Protein AF-A0A1D2M5Y6-F1 (afdb_monomer_lite)

Secondary structure (DSSP, 8-state):
--SGGG----GGGS-HHHHHHHHHHHH-PEEETTSEEEEEHHHHHHHHHH-SS---EEEEEEEESSSSTTSPEEEEEEEEETTTTEEEEEEEEEES--TT-EEEEEEEEE--------SS---------S-----EEEEEEEEETTTHHHHHHH----EE-GGGTS-TTGGGS-SEEEEEEEE--

pLDDT: mean 70.59, std 16.58, range [30.59, 92.56]

Radius of gyration: 18.1 Å; chains: 1; bounding box: 44×43×46 Å

Organism: Orchesella cincta (NCBI:txid48709)

Sequence (185 aa):
MLGWKDCKFNIDLQTRAEIAEHFMNSHRSNYEPSGDFRVNMKRTKTKIRESKSGPLTLWTVLCSLKSDEHSPLLLVAIKINNPTGFMSFMCIQLWRMKSSEKYKAEFSFCGSYTLATSKTDVLFSENIKNTPFFLVSWTLNAFTHKELGYMIKSCPINVHIPVLDYGKNADKIIDDLWVEISPIL

Foldseek 3Di:
DQCVVVDPDDLVPDFPVVLVVCCCPRRVAAEAEALKDKDFCLVVLVVLVVCPADDKDWHWHFYFNHPDSQTWTWIWIWTAHPVWWFIFIAIATSPNDDPFFKKKKFKFFDWQDPPPPDPDDDDPPPPPPDDTDGPDIDIHTYHYPVCVVVCVPPPDGGPGDRLRVDPPPSSHIGRIMMMHIGGDD

Structure (mmCIF, N/CA/C/O backbone):
data_AF-A0A1D2M5Y6-F1
#
_entry.id   AF-A0A1D2M5Y6-F1
#
loop_
_atom_site.group_PDB
_atom_site.id
_atom_site.type_symbol
_atom_site.label_atom_id
_atom_site.label_alt_id
_atom_site.label_comp_id
_atom_site.label_asym_id
_atom_site.label_entity_id
_atom_site.label_seq_id
_atom_site.pdbx_PDB_ins_code
_atom_site.Cartn_x
_atom_site.Cartn_y
_atom_site.Cartn_z
_atom_site.occupancy
_atom_site.B_iso_or_equiv
_atom_site.auth_seq_id
_atom_site.auth_comp_id
_atom_site.auth_asym_id
_atom_site.auth_atom_id
_atom_site.pdbx_PDB_model_num
ATOM 1 N N . MET A 1 1 ? 0.540 -14.763 -3.951 1.00 45.06 1 MET A N 1
ATOM 2 C CA . MET A 1 1 ? -0.778 -14.632 -3.286 1.00 45.06 1 MET A CA 1
ATOM 3 C C . MET A 1 1 ? -0.484 -14.310 -1.820 1.00 45.06 1 MET A C 1
ATOM 5 O O . MET A 1 1 ? 0.359 -15.005 -1.277 1.00 45.06 1 MET A O 1
ATOM 9 N N . LEU A 1 2 ? -1.055 -13.263 -1.203 1.00 53.28 2 LEU A N 1
ATOM 10 C CA . LEU A 1 2 ? -0.647 -12.754 0.133 1.00 53.28 2 LEU A CA 1
ATOM 11 C C . LEU A 1 2 ? -0.916 -13.707 1.328 1.00 53.28 2 LEU A C 1
ATOM 13 O O . LEU A 1 2 ? -0.946 -13.262 2.468 1.00 53.28 2 LEU A O 1
ATOM 17 N N . GLY A 1 3 ? -1.203 -14.993 1.098 1.00 53.91 3 GLY A N 1
ATOM 18 C CA . GLY A 1 3 ? -1.617 -15.931 2.157 1.00 53.91 3 GLY A CA 1
ATOM 19 C C . GLY A 1 3 ? -2.976 -15.611 2.797 1.00 53.91 3 GLY A C 1
ATOM 20 O O . GLY A 1 3 ? -3.423 -16.311 3.691 1.00 53.91 3 GLY A O 1
ATOM 21 N N . TRP A 1 4 ? -3.661 -14.570 2.322 1.00 62.72 4 TRP A N 1
ATOM 22 C CA . TRP A 1 4 ? -4.899 -14.053 2.905 1.00 62.72 4 TRP A CA 1
ATOM 23 C C . TRP A 1 4 ? -6.111 -14.961 2.775 1.00 62.72 4 TRP A C 1
ATOM 25 O O . TRP A 1 4 ? -6.987 -14.924 3.628 1.00 62.72 4 TRP A O 1
ATOM 35 N N . LYS A 1 5 ? -6.181 -15.755 1.700 1.00 56.88 5 LYS A N 1
ATOM 36 C CA . LYS A 1 5 ? -7.338 -16.620 1.426 1.00 56.88 5 LYS A CA 1
ATOM 37 C C . LYS A 1 5 ? -7.586 -17.617 2.568 1.00 56.88 5 LYS A C 1
ATOM 39 O O . LYS A 1 5 ? -8.729 -17.999 2.783 1.00 56.88 5 LYS A O 1
ATOM 44 N N . ASP A 1 6 ? -6.531 -17.958 3.304 1.00 65.25 6 ASP A N 1
ATOM 45 C CA . ASP A 1 6 ? -6.554 -18.908 4.413 1.00 65.25 6 ASP A CA 1
ATOM 46 C C . ASP A 1 6 ? -6.258 -18.227 5.766 1.00 65.25 6 ASP A C 1
ATOM 48 O O . ASP A 1 6 ? -6.081 -18.900 6.783 1.00 65.25 6 ASP A O 1
ATOM 52 N N . CYS A 1 7 ? -6.205 -16.889 5.798 1.00 74.56 7 CYS A N 1
ATOM 53 C CA . CYS A 1 7 ? -5.986 -16.135 7.025 1.00 74.56 7 CYS A CA 1
ATOM 54 C C . CYS A 1 7 ? -7.277 -16.093 7.851 1.00 74.56 7 CYS A C 1
ATOM 56 O O . CYS A 1 7 ? -8.295 -15.566 7.409 1.00 74.56 7 CYS A O 1
ATOM 58 N N . LYS A 1 8 ? -7.232 -16.662 9.061 1.00 79.62 8 LYS A N 1
ATOM 59 C CA . LYS A 1 8 ? -8.366 -16.713 10.003 1.00 79.62 8 LYS A CA 1
ATOM 60 C C . LYS A 1 8 ? -8.389 -15.543 10.991 1.00 79.62 8 LYS A C 1
ATOM 62 O O . LYS A 1 8 ? -9.165 -15.567 11.943 1.00 79.62 8 LYS A O 1
ATOM 67 N N . PHE A 1 9 ? -7.511 -14.561 10.812 1.00 83.00 9 PHE A N 1
ATOM 68 C CA . PHE A 1 9 ? -7.397 -13.433 11.724 1.00 83.00 9 PHE A CA 1
ATOM 69 C C . PHE A 1 9 ? -8.623 -12.525 11.611 1.00 83.00 9 PHE A C 1
ATOM 71 O O . PHE A 1 9 ? -8.970 -12.072 10.520 1.00 83.00 9 PHE A O 1
ATOM 78 N N . ASN A 1 10 ? -9.287 -12.277 12.740 1.00 82.94 10 ASN A N 1
ATOM 79 C CA . ASN A 1 10 ? -10.469 -11.428 12.795 1.00 82.94 10 ASN A CA 1
ATOM 80 C C . ASN A 1 10 ? -10.089 -10.033 13.292 1.00 82.94 10 ASN A C 1
ATOM 82 O O . ASN A 1 10 ? -9.924 -9.830 14.489 1.00 82.94 10 ASN A O 1
ATOM 86 N N . ILE A 1 11 ? -9.987 -9.083 12.365 1.00 83.88 11 ILE A N 1
ATOM 87 C CA . ILE A 1 11 ? -9.589 -7.695 12.630 1.00 83.88 11 ILE A CA 1
ATOM 88 C C . ILE A 1 11 ? -10.574 -6.978 13.572 1.00 83.88 11 ILE A C 1
ATOM 90 O O . ILE A 1 11 ? -10.148 -6.155 14.376 1.00 83.88 11 ILE A O 1
ATOM 94 N N . ASP A 1 12 ? -11.869 -7.310 13.524 1.00 82.38 12 ASP A N 1
ATOM 95 C CA . ASP A 1 12 ? -12.926 -6.588 14.255 1.00 82.38 12 ASP A CA 1
ATOM 96 C C . ASP A 1 12 ? -12.838 -6.748 15.788 1.00 82.38 12 ASP A C 1
ATOM 98 O O . ASP A 1 12 ? -13.464 -5.988 16.525 1.00 82.38 12 ASP A O 1
ATOM 102 N N . LEU A 1 13 ? -12.083 -7.736 16.278 1.00 84.00 13 LEU A N 1
ATOM 103 C CA . LEU A 1 13 ? -11.975 -8.083 17.703 1.00 84.00 13 LEU A CA 1
ATOM 104 C C . LEU A 1 13 ? -10.591 -7.792 18.291 1.00 84.00 13 LEU A C 1
ATOM 106 O O . LEU A 1 13 ? -10.235 -8.363 19.320 1.00 84.00 13 LEU A O 1
ATOM 110 N N . GLN A 1 14 ? -9.777 -6.999 17.605 1.00 88.81 14 GLN A N 1
ATOM 111 C CA . GLN A 1 14 ? -8.360 -6.825 17.916 1.00 88.81 14 GLN A CA 1
ATOM 112 C C . GLN A 1 14 ? -8.038 -5.345 18.087 1.00 88.81 14 GLN A C 1
ATOM 114 O O . GLN A 1 14 ? -8.740 -4.482 17.572 1.00 88.81 14 GLN A O 1
ATOM 119 N N . THR A 1 15 ? -6.975 -5.047 18.816 1.00 90.50 15 THR A N 1
ATOM 120 C CA . THR A 1 15 ? -6.395 -3.705 18.925 1.00 90.50 15 THR A CA 1
ATOM 121 C C . THR A 1 15 ? -5.595 -3.354 17.669 1.00 90.50 15 THR A C 1
ATOM 123 O O . THR A 1 15 ? -5.185 -4.237 16.908 1.00 90.50 15 THR A O 1
ATOM 126 N N . ARG A 1 16 ? -5.304 -2.063 17.447 1.00 90.69 16 ARG A N 1
ATOM 127 C CA . ARG A 1 16 ? -4.476 -1.631 16.306 1.00 90.69 16 ARG A CA 1
ATOM 128 C C . ARG A 1 16 ? -3.105 -2.299 16.331 1.00 90.69 16 ARG A C 1
ATOM 130 O O . ARG A 1 16 ? -2.606 -2.700 15.281 1.00 90.69 16 ARG A O 1
ATOM 137 N N . ALA A 1 17 ? -2.513 -2.413 17.521 1.00 90.94 17 ALA A N 1
ATOM 138 C CA . ALA A 1 17 ? -1.211 -3.035 17.728 1.00 90.94 17 ALA A CA 1
ATOM 139 C C . ALA A 1 17 ? -1.219 -4.526 17.350 1.00 90.94 17 ALA A C 1
ATOM 141 O O . ALA A 1 17 ? -0.353 -4.958 16.593 1.00 90.94 17 ALA A O 1
ATOM 142 N N . GLU A 1 18 ? -2.227 -5.285 17.790 1.00 92.56 18 GLU A N 1
ATOM 143 C CA . GLU A 1 18 ? -2.380 -6.708 17.442 1.00 92.56 18 GLU A CA 1
ATOM 144 C C . GLU A 1 18 ? -2.592 -6.905 15.936 1.00 92.56 18 GLU A C 1
ATOM 146 O O . GLU A 1 18 ? -2.008 -7.805 15.328 1.00 92.56 18 GLU A O 1
ATOM 151 N N . ILE A 1 19 ? -3.388 -6.034 15.303 1.00 90.56 19 ILE A N 1
ATOM 152 C CA . ILE A 1 19 ? -3.574 -6.049 13.847 1.00 90.56 19 ILE A CA 1
ATOM 153 C C . ILE A 1 19 ? -2.237 -5.789 13.146 1.00 90.56 19 ILE A C 1
ATOM 155 O O . ILE A 1 19 ? -1.879 -6.513 12.216 1.00 90.56 19 ILE A O 1
ATOM 159 N N . ALA A 1 20 ? -1.479 -4.783 13.584 1.00 91.12 20 ALA A N 1
ATOM 160 C CA . ALA A 1 20 ? -0.193 -4.460 12.981 1.00 91.12 20 ALA A CA 1
ATOM 161 C C . ALA A 1 20 ? 0.810 -5.616 13.109 1.00 91.12 20 ALA A C 1
ATOM 163 O O . ALA A 1 20 ? 1.388 -6.050 12.108 1.00 91.12 20 ALA A O 1
ATOM 164 N N . GLU A 1 21 ? 0.952 -6.167 14.314 1.00 92.12 21 GLU A N 1
ATOM 165 C CA . GLU A 1 21 ? 1.830 -7.300 14.599 1.00 92.12 21 GLU A CA 1
ATOM 166 C C . GLU A 1 21 ? 1.467 -8.525 13.750 1.00 92.12 21 GLU A C 1
ATOM 168 O O . GLU A 1 21 ? 2.338 -9.137 13.122 1.00 92.12 21 GLU A O 1
ATOM 173 N N . HIS A 1 22 ? 0.175 -8.852 13.653 1.00 90.56 22 HIS A N 1
ATOM 174 C CA . HIS A 1 22 ? -0.288 -9.968 12.837 1.00 90.56 22 HIS A CA 1
ATOM 175 C C . HIS A 1 22 ? 0.152 -9.825 11.375 1.00 90.56 22 HIS A C 1
ATOM 177 O O . HIS A 1 22 ? 0.625 -10.786 10.763 1.00 90.56 22 HIS A O 1
ATOM 183 N N . PHE A 1 23 ? 0.024 -8.628 10.806 1.00 87.62 23 PHE A N 1
ATOM 184 C CA . PHE A 1 23 ? 0.350 -8.363 9.406 1.00 87.62 23 PHE A CA 1
ATOM 185 C C . PHE A 1 23 ? 1.846 -8.343 9.120 1.00 87.62 23 PHE A C 1
ATOM 187 O O . PHE A 1 23 ? 2.277 -8.803 8.054 1.00 87.62 23 PHE A O 1
ATOM 194 N N . MET A 1 24 ? 2.636 -7.840 10.063 1.00 89.19 24 MET A N 1
ATOM 195 C CA . MET A 1 24 ? 4.091 -7.908 9.993 1.00 89.19 24 MET A CA 1
ATOM 196 C C . M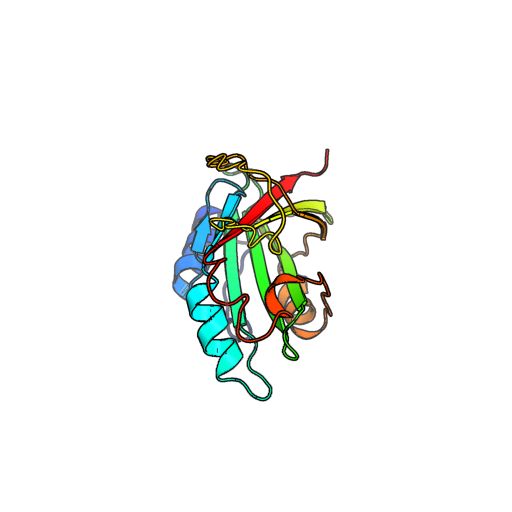ET A 1 24 ? 4.560 -9.367 10.005 1.00 89.19 24 MET A C 1
ATOM 198 O O . MET A 1 24 ? 5.327 -9.777 9.134 1.00 89.19 24 MET A O 1
ATOM 202 N N . ASN A 1 25 ? 4.027 -10.180 10.919 1.00 89.00 25 ASN A N 1
ATOM 203 C CA . ASN A 1 25 ? 4.494 -11.548 11.141 1.00 89.00 25 ASN A CA 1
ATOM 204 C C . ASN A 1 25 ? 3.936 -12.554 10.119 1.00 89.00 25 ASN A C 1
ATOM 206 O O . ASN A 1 25 ? 4.681 -13.358 9.555 1.00 89.00 25 ASN A O 1
ATOM 210 N N . SER A 1 26 ? 2.632 -12.498 9.837 1.00 86.50 26 SER A N 1
ATOM 211 C CA . SER A 1 26 ? 1.929 -13.505 9.023 1.00 86.50 26 SER A CA 1
ATOM 212 C C . SER A 1 26 ? 1.920 -13.167 7.534 1.00 86.50 26 SER A C 1
ATOM 214 O O . SER A 1 26 ? 1.983 -14.059 6.687 1.00 86.50 26 SER A O 1
ATOM 216 N N . HIS A 1 27 ? 1.875 -11.874 7.201 1.00 81.31 27 HIS A N 1
ATOM 217 C CA . HIS A 1 27 ? 1.808 -11.394 5.817 1.00 81.31 27 HIS A CA 1
ATOM 218 C C . HIS A 1 27 ? 3.112 -10.754 5.329 1.00 81.31 27 HIS A C 1
ATOM 220 O O . HIS A 1 27 ? 3.186 -10.367 4.163 1.00 81.31 27 HIS A O 1
ATOM 226 N N . ARG A 1 28 ? 4.150 -10.696 6.182 1.00 82.94 28 ARG A N 1
ATOM 227 C CA . ARG A 1 28 ? 5.469 -10.112 5.873 1.00 82.94 28 ARG A CA 1
ATOM 228 C C . ARG A 1 28 ? 5.361 -8.678 5.351 1.00 82.94 28 ARG A C 1
ATOM 230 O O . ARG A 1 28 ? 6.055 -8.304 4.406 1.00 82.94 28 ARG A O 1
ATOM 237 N N . SER A 1 29 ? 4.440 -7.907 5.925 1.00 84.69 29 SER A N 1
ATOM 238 C CA . SER A 1 29 ? 4.262 -6.499 5.572 1.00 84.69 29 SER A CA 1
ATOM 239 C C . SER A 1 29 ? 5.323 -5.656 6.269 1.00 84.69 29 SER A C 1
ATOM 241 O O . SER A 1 29 ? 5.561 -5.833 7.462 1.00 84.69 29 SER A O 1
ATOM 243 N N . ASN A 1 30 ? 5.939 -4.728 5.541 1.00 88.12 30 ASN A N 1
ATOM 244 C CA . ASN A 1 30 ? 6.837 -3.745 6.149 1.00 88.12 30 ASN A CA 1
ATOM 245 C C . ASN A 1 30 ? 5.998 -2.694 6.877 1.00 88.12 30 ASN A C 1
ATOM 247 O O . ASN A 1 30 ? 5.033 -2.205 6.291 1.00 88.12 30 ASN A O 1
ATOM 251 N N . TYR A 1 31 ? 6.343 -2.362 8.121 1.00 89.38 31 TYR A N 1
ATOM 252 C CA . TYR A 1 31 ? 5.623 -1.356 8.900 1.00 89.38 31 TYR A CA 1
ATOM 253 C C . TYR A 1 31 ? 6.298 0.012 8.816 1.00 89.38 31 TYR A C 1
ATOM 255 O O . TYR A 1 31 ? 7.490 0.124 9.088 1.00 89.38 31 TYR A O 1
ATOM 263 N N . GLU A 1 32 ? 5.519 1.035 8.469 1.00 91.12 32 GLU A N 1
ATOM 264 C CA . GLU A 1 32 ? 5.987 2.395 8.201 1.00 91.12 32 GLU A CA 1
ATOM 265 C C . GLU A 1 32 ? 5.156 3.405 9.019 1.00 91.12 32 GLU A C 1
ATOM 267 O O . GLU A 1 32 ? 3.959 3.585 8.765 1.00 91.12 32 GLU A O 1
ATOM 272 N N . PRO A 1 33 ? 5.740 4.058 10.039 1.00 85.31 33 PRO A N 1
ATOM 273 C CA . PRO A 1 33 ? 4.986 4.813 11.042 1.00 85.31 33 PRO A CA 1
ATOM 274 C C . PRO A 1 33 ? 4.618 6.254 10.638 1.00 85.31 33 PRO A C 1
ATOM 276 O O . PRO A 1 33 ? 4.191 7.020 11.504 1.00 85.31 33 PRO A O 1
ATOM 279 N N . SER A 1 34 ? 4.808 6.646 9.374 1.00 80.94 34 SER A N 1
ATOM 280 C CA . SER A 1 34 ? 4.693 8.046 8.931 1.00 80.94 34 SER A CA 1
ATOM 281 C C . SER A 1 34 ? 3.854 8.281 7.672 1.00 80.94 34 SER A C 1
ATOM 283 O O . SER A 1 34 ? 3.842 9.397 7.176 1.00 80.94 34 SER A O 1
ATOM 285 N N . GLY A 1 35 ? 3.173 7.276 7.108 1.00 82.38 35 GLY A N 1
ATOM 286 C CA . GLY A 1 35 ? 2.514 7.403 5.788 1.00 82.38 35 GLY A CA 1
ATOM 287 C C . GLY A 1 35 ? 3.490 7.529 4.605 1.00 82.38 35 GLY A C 1
ATOM 288 O O . GLY A 1 35 ? 3.138 7.165 3.484 1.00 82.38 35 GLY A O 1
ATOM 289 N N . ASP A 1 36 ? 4.723 7.939 4.890 1.00 88.12 36 ASP A N 1
ATOM 290 C CA . ASP A 1 36 ? 5.863 8.015 3.986 1.00 88.12 36 ASP A CA 1
ATOM 291 C C . ASP A 1 36 ? 6.675 6.729 4.027 1.00 88.12 36 ASP A C 1
ATOM 293 O O . ASP A 1 36 ? 7.103 6.293 5.097 1.00 88.12 36 ASP A O 1
ATOM 297 N N . PHE A 1 37 ? 6.923 6.136 2.863 1.00 86.62 37 PHE A N 1
ATOM 298 C CA . PHE A 1 37 ? 7.713 4.917 2.762 1.00 86.62 37 PHE A CA 1
ATOM 299 C C . PHE A 1 37 ? 8.430 4.775 1.423 1.00 86.62 37 PHE A C 1
ATOM 301 O O . PHE A 1 37 ? 8.122 5.440 0.430 1.00 86.62 37 PHE A O 1
ATOM 308 N N . ARG A 1 38 ? 9.408 3.862 1.389 1.00 85.75 38 ARG A N 1
ATOM 309 C CA . ARG A 1 38 ? 10.188 3.555 0.186 1.00 85.75 38 ARG A CA 1
ATOM 310 C C . ARG A 1 38 ? 9.942 2.132 -0.283 1.00 85.75 38 ARG A C 1
ATOM 312 O O . ARG A 1 38 ? 10.031 1.173 0.480 1.00 85.75 38 ARG A O 1
ATOM 319 N N . VAL A 1 39 ? 9.706 1.986 -1.578 1.00 80.12 39 VAL A N 1
ATOM 320 C CA . VAL A 1 39 ? 9.640 0.696 -2.260 1.00 80.12 39 VAL A CA 1
ATOM 321 C C . VAL A 1 39 ? 10.955 0.478 -2.990 1.00 80.12 39 VAL A C 1
ATOM 323 O O . VAL A 1 39 ? 11.270 1.189 -3.946 1.00 80.12 39 VAL A O 1
ATOM 326 N N . ASN A 1 40 ? 11.712 -0.533 -2.562 1.00 78.88 40 ASN A N 1
ATOM 327 C CA . ASN A 1 40 ? 12.959 -0.900 -3.223 1.00 78.88 40 ASN A CA 1
ATOM 328 C C . ASN A 1 40 ? 12.663 -1.539 -4.589 1.00 78.88 40 ASN A C 1
ATOM 330 O O . ASN A 1 40 ? 12.204 -2.682 -4.703 1.00 78.88 40 ASN A O 1
ATOM 334 N N . MET A 1 41 ? 12.954 -0.802 -5.652 1.00 75.56 41 MET A N 1
ATOM 335 C CA . MET A 1 41 ? 12.661 -1.206 -7.022 1.00 75.56 41 MET A CA 1
ATOM 336 C C . MET A 1 41 ? 13.729 -2.135 -7.603 1.00 75.56 41 MET A C 1
ATOM 338 O O . MET A 1 41 ? 13.446 -2.833 -8.576 1.00 75.56 41 MET A O 1
ATOM 342 N N . LYS A 1 42 ? 14.924 -2.226 -7.005 1.00 72.25 42 LYS A N 1
ATOM 343 C CA . LYS A 1 42 ? 16.051 -3.015 -7.533 1.00 72.25 42 LYS A CA 1
ATOM 344 C C . LYS A 1 42 ? 15.705 -4.494 -7.704 1.00 72.25 42 LYS A C 1
ATOM 346 O O . LYS A 1 42 ? 15.858 -5.047 -8.791 1.00 72.25 42 LYS A O 1
ATOM 351 N N . ARG A 1 43 ? 15.163 -5.135 -6.660 1.00 68.88 43 ARG A N 1
ATOM 352 C CA . ARG A 1 43 ? 14.751 -6.553 -6.723 1.00 68.88 43 ARG A CA 1
ATOM 353 C C . ARG A 1 43 ? 13.566 -6.765 -7.665 1.00 68.88 43 ARG A C 1
ATOM 355 O O . ARG A 1 43 ? 13.486 -7.792 -8.339 1.00 68.88 43 ARG A O 1
ATOM 362 N N . THR A 1 44 ? 12.649 -5.803 -7.701 1.00 71.06 44 THR A N 1
ATOM 363 C CA . THR A 1 44 ? 11.478 -5.834 -8.581 1.00 71.06 44 THR A CA 1
ATOM 364 C C . THR A 1 44 ? 11.896 -5.805 -10.046 1.00 71.06 44 THR A C 1
ATOM 366 O O . THR A 1 44 ? 11.432 -6.633 -10.823 1.00 71.06 44 THR A O 1
ATOM 369 N N . LYS A 1 45 ? 12.826 -4.918 -10.413 1.00 71.19 45 LYS A N 1
ATOM 370 C CA . LYS A 1 45 ? 13.366 -4.805 -11.772 1.00 71.19 45 LYS A CA 1
ATOM 371 C C . LYS A 1 45 ? 13.982 -6.115 -12.250 1.00 71.19 45 LYS A C 1
ATOM 373 O O . LYS A 1 45 ? 13.668 -6.553 -13.351 1.00 71.19 45 LYS A O 1
ATOM 378 N N . THR A 1 46 ? 14.789 -6.778 -11.419 1.00 69.62 46 THR A N 1
ATOM 379 C CA . THR A 1 46 ? 15.367 -8.090 -11.759 1.00 69.62 46 THR A CA 1
ATOM 380 C C . THR A 1 46 ? 14.279 -9.121 -12.068 1.00 69.62 46 THR A C 1
ATOM 382 O O . THR A 1 46 ? 14.292 -9.717 -13.141 1.00 69.62 46 THR A O 1
ATOM 385 N N . LYS A 1 47 ? 13.277 -9.259 -11.186 1.00 68.88 47 LYS A N 1
ATOM 386 C CA . LYS A 1 47 ? 12.160 -10.204 -11.376 1.00 68.88 47 LYS A CA 1
ATOM 387 C C . LYS A 1 47 ? 11.317 -9.901 -12.614 1.00 68.88 47 LYS A C 1
ATOM 389 O O . LYS A 1 47 ? 10.835 -10.818 -13.270 1.00 68.88 47 LYS A O 1
ATOM 394 N N . ILE A 1 48 ? 11.121 -8.619 -12.912 1.00 68.38 48 ILE A N 1
ATOM 395 C CA . ILE A 1 48 ? 10.394 -8.165 -14.096 1.00 68.38 48 ILE A CA 1
ATOM 396 C C . ILE A 1 48 ? 11.149 -8.551 -15.376 1.00 68.38 48 ILE A C 1
ATOM 398 O O . ILE A 1 48 ? 10.536 -9.058 -16.307 1.00 68.38 48 ILE A O 1
ATOM 402 N N . ARG A 1 49 ? 12.475 -8.369 -15.425 1.00 68.38 49 ARG A N 1
ATOM 403 C CA . ARG A 1 49 ? 13.286 -8.704 -16.613 1.00 68.38 49 ARG A CA 1
ATOM 404 C C . ARG A 1 49 ? 13.313 -10.198 -16.924 1.00 68.38 49 ARG A C 1
ATOM 406 O O . ARG A 1 49 ? 13.369 -10.584 -18.086 1.00 68.38 49 ARG A O 1
ATOM 413 N N . GLU A 1 50 ? 13.295 -11.032 -15.891 1.00 66.94 50 GLU A N 1
ATOM 414 C CA . GLU A 1 50 ? 13.283 -12.496 -16.020 1.00 66.94 50 GLU A CA 1
ATOM 415 C C . GLU A 1 50 ? 11.905 -13.033 -16.458 1.00 66.94 50 GLU A C 1
ATOM 417 O O . GLU A 1 50 ? 11.773 -14.176 -16.896 1.00 66.94 50 GLU A O 1
ATOM 422 N N . SER A 1 51 ? 10.872 -12.194 -16.377 1.00 60.28 51 SER A N 1
ATOM 423 C CA . SER A 1 51 ? 9.480 -12.519 -16.656 1.00 60.28 51 SER A CA 1
ATOM 424 C C . SER A 1 51 ? 9.107 -12.184 -18.110 1.00 60.28 51 SER A C 1
ATOM 426 O O . SER A 1 51 ? 8.891 -11.030 -18.471 1.00 60.28 51 SER A O 1
ATOM 428 N N . LYS A 1 52 ? 8.967 -13.210 -18.966 1.00 57.09 52 LYS A N 1
ATOM 429 C CA . LYS A 1 52 ? 8.408 -13.059 -20.332 1.00 57.09 52 LYS A CA 1
ATOM 430 C C . LYS A 1 52 ? 6.902 -12.749 -20.328 1.00 57.09 52 LYS A C 1
ATOM 432 O O . LYS A 1 52 ? 6.409 -12.089 -21.233 1.00 57.09 52 LYS A O 1
ATOM 437 N N . SER A 1 53 ? 6.187 -13.241 -19.314 1.00 59.12 53 SER A N 1
ATOM 438 C CA . SER A 1 53 ? 4.768 -12.995 -19.032 1.00 59.12 53 SER A CA 1
ATOM 439 C C . SER A 1 53 ? 4.459 -13.525 -17.624 1.00 59.12 53 SER A C 1
ATOM 441 O O . SER A 1 53 ? 4.653 -14.714 -17.375 1.00 59.12 53 SER A O 1
ATOM 443 N N . GLY A 1 54 ? 4.015 -12.665 -16.695 1.00 49.19 54 GLY A N 1
ATOM 444 C CA . GLY A 1 54 ? 3.842 -13.002 -15.261 1.00 49.19 54 GLY A CA 1
ATOM 445 C C . GLY A 1 54 ? 5.176 -13.275 -14.529 1.00 49.19 54 GLY A C 1
ATOM 446 O O . GLY A 1 54 ? 6.144 -13.621 -15.197 1.00 49.19 54 GLY A O 1
ATOM 447 N N . PRO A 1 55 ? 5.324 -13.147 -13.194 1.00 53.25 55 PRO A N 1
ATOM 448 C CA . PRO A 1 55 ? 4.316 -13.028 -12.149 1.00 53.25 55 PRO A CA 1
ATOM 449 C C . PRO A 1 55 ? 4.161 -11.602 -11.606 1.00 53.25 55 PRO A C 1
ATOM 451 O O . PRO A 1 55 ? 5.058 -10.765 -11.668 1.00 53.25 55 PRO A O 1
ATOM 454 N N . LEU A 1 56 ? 3.008 -11.380 -10.982 1.00 61.16 56 LEU A N 1
ATOM 455 C CA . LEU A 1 56 ? 2.717 -10.220 -10.151 1.00 61.16 56 LEU A CA 1
ATOM 456 C C . LEU A 1 56 ? 3.813 -10.025 -9.093 1.00 61.16 56 LEU A C 1
ATOM 458 O O . LEU A 1 56 ? 3.979 -10.885 -8.222 1.00 61.16 56 LEU A O 1
ATOM 462 N N . THR A 1 57 ? 4.513 -8.891 -9.105 1.00 62.47 57 THR A N 1
ATOM 463 C CA . THR A 1 57 ? 5.189 -8.452 -7.878 1.00 62.47 57 THR A CA 1
ATOM 464 C C . THR A 1 57 ? 4.177 -7.674 -7.058 1.00 62.47 57 THR A C 1
ATOM 466 O O . THR A 1 57 ? 3.572 -6.730 -7.562 1.00 62.47 57 THR A O 1
ATOM 469 N N . LEU A 1 58 ? 3.966 -8.127 -5.824 1.00 70.81 58 LEU A N 1
ATOM 470 C CA . LEU A 1 58 ? 3.059 -7.518 -4.869 1.00 70.81 58 LEU A CA 1
ATOM 471 C C . LEU A 1 58 ? 3.865 -7.105 -3.646 1.00 70.81 58 LEU A C 1
ATOM 473 O O . LEU A 1 58 ? 4.408 -7.966 -2.954 1.00 70.81 58 LEU A O 1
ATOM 477 N N . TRP A 1 59 ? 3.959 -5.804 -3.420 1.00 79.50 59 TRP A N 1
ATOM 478 C CA . TRP A 1 59 ? 4.484 -5.249 -2.183 1.00 79.50 59 TRP A CA 1
ATOM 479 C C . TRP A 1 59 ? 3.322 -4.942 -1.259 1.00 79.50 59 TRP A C 1
ATOM 481 O O . TRP A 1 59 ? 2.281 -4.471 -1.710 1.00 79.50 59 TRP A O 1
ATOM 491 N N . THR A 1 60 ? 3.506 -5.215 0.023 1.00 83.69 60 THR A N 1
ATOM 492 C CA . THR A 1 60 ? 2.561 -4.839 1.066 1.00 83.69 60 THR A CA 1
ATOM 493 C C . THR A 1 60 ? 3.288 -4.015 2.099 1.00 83.69 60 THR A C 1
ATOM 495 O O . THR A 1 60 ? 4.229 -4.486 2.740 1.00 83.69 60 THR A O 1
ATOM 498 N N . VAL A 1 61 ? 2.848 -2.773 2.228 1.00 88.69 61 VAL A N 1
ATOM 499 C CA . VAL A 1 61 ? 3.340 -1.841 3.230 1.00 88.69 61 VAL A CA 1
ATOM 500 C C . VAL A 1 61 ? 2.190 -1.552 4.169 1.00 88.69 61 VAL A C 1
ATOM 502 O O . VAL A 1 61 ? 1.103 -1.184 3.739 1.00 88.69 61 VAL A O 1
ATOM 505 N N . LEU A 1 62 ? 2.421 -1.777 5.448 1.00 90.38 62 LEU A N 1
ATOM 506 C CA . LEU A 1 62 ? 1.517 -1.398 6.508 1.00 90.38 62 LEU A CA 1
ATOM 507 C C . LEU A 1 62 ? 1.928 0.002 6.963 1.00 90.38 62 LEU A C 1
ATOM 509 O O . LEU A 1 62 ? 2.989 0.151 7.559 1.00 90.38 62 LEU A O 1
ATOM 513 N N . CYS A 1 63 ? 1.129 1.022 6.674 1.00 90.62 63 CYS A N 1
ATOM 514 C CA . CYS A 1 63 ? 1.427 2.385 7.087 1.00 90.62 63 CYS A CA 1
ATOM 515 C C . CYS A 1 63 ? 0.457 2.887 8.157 1.00 90.62 63 CYS A C 1
ATOM 517 O O . CYS A 1 63 ? -0.753 2.655 8.112 1.00 90.62 63 CYS A O 1
ATOM 519 N N . SER A 1 64 ? 1.019 3.587 9.137 1.00 89.00 64 SER A N 1
ATOM 520 C CA . SER A 1 64 ? 0.271 4.326 10.145 1.00 89.00 64 SER A CA 1
ATOM 521 C C . SER A 1 64 ? 0.461 5.807 9.862 1.00 89.00 64 SER A C 1
ATOM 523 O O . SER A 1 64 ? 1.590 6.286 9.856 1.00 89.00 64 SER A O 1
ATOM 525 N N . LEU A 1 65 ? -0.621 6.544 9.608 1.00 84.56 65 LEU A N 1
ATOM 526 C CA . LEU A 1 65 ? -0.507 7.972 9.267 1.00 84.56 65 LEU A CA 1
ATOM 527 C C . LEU A 1 65 ? -0.045 8.831 10.450 1.00 84.56 65 LEU A C 1
ATOM 529 O O . LEU A 1 65 ? 0.449 9.938 10.264 1.00 84.56 65 LEU A O 1
ATOM 533 N N . LYS A 1 66 ? -0.244 8.333 11.673 1.00 80.19 66 LYS A N 1
ATOM 534 C CA . LYS A 1 66 ? 0.274 8.904 12.922 1.00 80.19 66 LYS A CA 1
ATOM 535 C C . LYS A 1 66 ? 0.649 7.768 13.870 1.00 80.19 66 LYS A C 1
ATOM 537 O O . LYS A 1 66 ? 0.263 6.624 13.650 1.00 80.19 66 LYS A O 1
ATOM 542 N N . SER A 1 67 ? 1.377 8.057 14.942 1.00 73.81 67 SER A N 1
ATOM 543 C CA . SER A 1 67 ? 1.729 7.050 15.953 1.00 73.81 67 SER A CA 1
ATOM 544 C C . SER A 1 67 ? 0.576 6.717 16.912 1.00 73.81 67 SER A C 1
ATOM 546 O O . SER A 1 67 ? 0.600 5.657 17.538 1.00 73.81 67 SER A O 1
ATOM 548 N N . ASP A 1 68 ? -0.458 7.559 16.991 1.00 81.94 68 ASP A N 1
ATOM 549 C CA . ASP A 1 68 ? -1.549 7.428 17.961 1.00 81.94 68 ASP A CA 1
ATOM 550 C C . ASP A 1 68 ? -2.501 6.247 17.687 1.00 81.94 68 ASP A C 1
ATOM 552 O O . ASP A 1 68 ? -2.718 5.861 16.539 1.00 81.94 68 ASP A O 1
ATOM 556 N N . GLU A 1 69 ? -3.101 5.687 18.745 1.00 80.38 69 GLU A N 1
ATOM 557 C CA . GLU A 1 69 ? -4.000 4.517 18.671 1.00 80.38 69 GLU A CA 1
ATOM 558 C C . GLU A 1 69 ? -5.296 4.767 17.901 1.00 80.38 69 GLU A C 1
ATOM 560 O O . GLU A 1 69 ? -5.960 3.837 17.445 1.00 80.38 69 GLU A O 1
ATOM 565 N N . HIS A 1 70 ? -5.642 6.028 17.685 1.00 83.50 70 HIS A N 1
ATOM 566 C CA . HIS A 1 70 ? -6.810 6.410 16.912 1.00 83.50 70 HIS A CA 1
ATOM 567 C C . HIS A 1 70 ? -6.476 6.660 15.443 1.00 83.50 70 HIS A C 1
ATOM 569 O O . HIS A 1 70 ? -7.384 6.921 14.658 1.00 83.50 70 HIS A O 1
ATOM 575 N N . SER A 1 71 ? -5.210 6.593 15.040 1.00 85.12 71 SER A N 1
ATOM 576 C CA . SER A 1 71 ? -4.781 6.854 13.674 1.00 85.12 71 SER A CA 1
ATOM 577 C C . SER A 1 71 ? -5.176 5.710 12.739 1.00 85.12 71 SER A C 1
ATOM 579 O O . SER A 1 71 ? -5.201 4.553 13.161 1.00 85.12 71 SER A O 1
ATOM 581 N N . PRO A 1 72 ? -5.522 5.993 11.471 1.00 88.94 72 PRO A N 1
ATOM 582 C CA . PRO A 1 72 ? -5.800 4.935 10.511 1.00 88.94 72 PRO A CA 1
ATOM 583 C C . PRO A 1 72 ? -4.573 4.038 10.325 1.00 88.94 72 PRO A C 1
ATOM 585 O O . PRO A 1 72 ? -3.464 4.533 10.112 1.00 88.94 72 PRO A O 1
ATOM 588 N N . LEU A 1 73 ? -4.803 2.726 10.373 1.00 90.69 73 LEU A N 1
ATOM 589 C CA . LEU A 1 73 ? -3.830 1.722 9.955 1.00 90.69 73 LEU A CA 1
ATOM 590 C C . LEU A 1 73 ? -4.213 1.267 8.553 1.00 90.69 73 LEU A C 1
ATOM 592 O O . LEU A 1 73 ? -5.296 0.707 8.351 1.00 90.69 73 LEU A O 1
ATOM 596 N N . LEU A 1 74 ? -3.337 1.530 7.594 1.00 89.50 74 LEU A N 1
ATOM 597 C CA . LEU A 1 74 ? -3.580 1.283 6.184 1.00 89.50 74 LEU A CA 1
ATOM 598 C C . LEU A 1 74 ? -2.635 0.188 5.688 1.00 89.50 74 LEU A C 1
ATOM 600 O O . LEU A 1 74 ? -1.437 0.213 5.944 1.00 89.50 74 LEU A O 1
ATOM 604 N N . LEU A 1 75 ? -3.166 -0.770 4.941 1.00 88.31 75 LEU A N 1
ATOM 605 C CA . LEU A 1 75 ? -2.388 -1.687 4.128 1.00 88.31 75 LEU A CA 1
ATOM 606 C C . LEU A 1 75 ? -2.357 -1.157 2.700 1.00 88.31 75 LEU A C 1
ATOM 608 O O . LEU A 1 75 ? -3.372 -1.146 2.002 1.00 88.31 75 LEU A O 1
ATOM 612 N N . VAL A 1 76 ? -1.173 -0.774 2.251 1.00 87.06 76 VAL A N 1
ATOM 613 C CA . VAL A 1 76 ? -0.915 -0.371 0.878 1.00 87.06 76 VAL A CA 1
ATOM 614 C C . VAL A 1 76 ? -0.380 -1.569 0.120 1.00 87.06 76 VAL A C 1
ATOM 616 O O . VAL A 1 76 ? 0.732 -2.042 0.362 1.00 87.06 76 VAL A O 1
ATOM 619 N N . ALA A 1 77 ? -1.185 -2.075 -0.804 1.00 82.62 77 ALA A N 1
ATOM 620 C CA . ALA A 1 77 ? -0.797 -3.149 -1.695 1.00 82.62 77 ALA A CA 1
ATOM 621 C C . ALA A 1 77 ? -0.399 -2.569 -3.056 1.00 82.62 77 ALA A C 1
ATOM 623 O O . ALA A 1 77 ? -1.179 -1.870 -3.703 1.00 82.62 77 ALA A O 1
ATOM 624 N N . ILE A 1 78 ? 0.817 -2.878 -3.494 1.00 81.00 78 ILE A N 1
ATOM 625 C CA . ILE A 1 78 ? 1.409 -2.363 -4.727 1.00 81.00 78 ILE A CA 1
ATOM 626 C C . ILE A 1 78 ? 1.660 -3.529 -5.662 1.00 81.00 78 ILE A C 1
ATOM 628 O O . ILE A 1 78 ? 2.528 -4.366 -5.422 1.00 81.00 78 ILE A O 1
ATOM 632 N N . LYS A 1 79 ? 0.886 -3.585 -6.732 1.00 78.12 79 LYS A N 1
ATOM 633 C CA . LYS A 1 79 ? 0.914 -4.616 -7.761 1.00 78.12 79 LYS A CA 1
ATOM 634 C C . LYS A 1 79 ? 1.610 -4.063 -9.003 1.00 78.12 79 LYS A C 1
ATOM 636 O O . LYS A 1 79 ? 1.368 -2.933 -9.396 1.00 78.12 79 LYS A O 1
ATOM 641 N N . ILE A 1 80 ? 2.473 -4.846 -9.636 1.00 73.31 80 ILE A N 1
ATOM 642 C CA . ILE A 1 80 ? 3.096 -4.470 -10.914 1.00 73.31 80 ILE A CA 1
ATOM 643 C C . ILE A 1 80 ? 2.683 -5.494 -11.960 1.00 73.31 80 ILE A C 1
ATOM 645 O O . ILE A 1 80 ? 2.861 -6.699 -11.750 1.00 73.31 80 ILE A O 1
ATOM 649 N N . ASN A 1 81 ? 2.099 -5.005 -13.053 1.00 64.94 81 ASN A N 1
ATOM 650 C CA . ASN A 1 81 ? 1.620 -5.832 -14.156 1.00 64.94 81 ASN A CA 1
ATOM 651 C C . ASN A 1 81 ? 2.680 -5.910 -15.268 1.00 64.94 81 ASN A C 1
ATOM 653 O O . ASN A 1 81 ? 3.479 -4.992 -15.438 1.00 64.94 81 ASN A O 1
ATOM 657 N N . ASN A 1 82 ? 2.679 -7.025 -16.003 1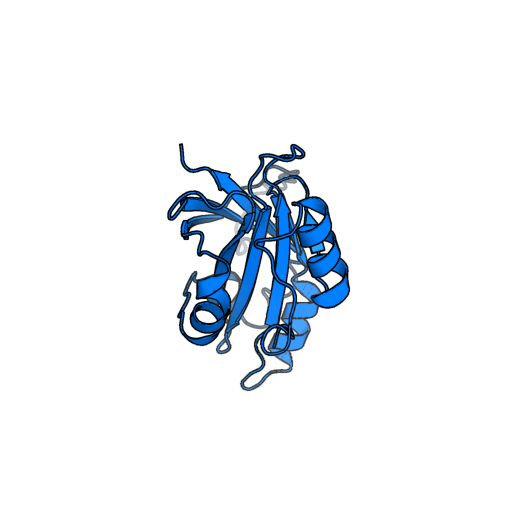.00 56.69 82 ASN A N 1
ATOM 658 C CA . ASN A 1 82 ? 3.477 -7.247 -17.214 1.00 56.69 82 ASN A CA 1
ATOM 659 C C . ASN A 1 82 ? 2.484 -7.404 -18.399 1.00 56.69 82 ASN A C 1
ATOM 661 O O . ASN A 1 82 ? 1.560 -8.209 -18.224 1.00 56.69 82 ASN A O 1
ATOM 665 N N . PRO A 1 83 ? 2.589 -6.686 -19.548 1.00 54.59 83 PRO A N 1
ATOM 666 C CA . PRO A 1 83 ? 3.692 -5.832 -20.022 1.00 54.59 83 PRO A CA 1
ATOM 667 C C . PRO A 1 83 ? 4.071 -4.689 -19.073 1.00 54.59 83 PRO A C 1
ATOM 669 O O . PRO A 1 83 ? 3.220 -4.102 -18.405 1.00 54.59 83 PRO A O 1
ATOM 672 N N . THR A 1 84 ? 5.379 -4.457 -18.971 1.00 60.25 84 THR A N 1
ATOM 673 C CA . THR A 1 84 ? 6.049 -3.515 -18.068 1.00 60.25 84 THR A CA 1
ATOM 674 C C . THR A 1 84 ? 5.647 -2.077 -18.361 1.00 60.25 84 THR A C 1
ATOM 676 O O . THR A 1 84 ? 5.920 -1.588 -19.444 1.00 60.25 84 THR A O 1
ATOM 679 N N . GLY A 1 85 ? 5.015 -1.397 -17.405 1.00 57.78 85 GLY A N 1
ATOM 680 C CA . GLY A 1 85 ? 4.641 0.018 -17.569 1.00 57.78 85 GLY A CA 1
ATOM 681 C C . GLY A 1 85 ? 3.626 0.526 -16.546 1.00 57.78 85 GLY A C 1
ATOM 682 O O . GLY A 1 85 ? 3.508 1.727 -16.307 1.00 57.78 85 GLY A O 1
ATOM 683 N N . PHE A 1 86 ? 2.915 -0.386 -15.877 1.00 67.75 86 PHE A N 1
ATOM 684 C CA . PHE A 1 86 ? 1.853 -0.018 -14.943 1.00 67.75 86 PHE A CA 1
ATOM 685 C C . PHE A 1 86 ? 2.116 -0.554 -13.544 1.00 67.75 86 PHE A C 1
ATOM 687 O O . PHE A 1 86 ? 2.410 -1.738 -13.343 1.00 67.75 86 PHE A O 1
ATOM 694 N N . MET A 1 87 ? 1.947 0.340 -12.574 1.00 73.94 87 MET A N 1
ATOM 695 C CA . MET A 1 87 ? 1.883 0.000 -11.166 1.00 73.94 87 MET A CA 1
ATOM 696 C C . MET A 1 87 ? 0.471 0.273 -10.652 1.00 73.94 87 MET A C 1
ATOM 698 O O . MET A 1 87 ? -0.228 1.202 -11.050 1.00 73.94 87 MET A O 1
ATOM 702 N N . SER A 1 88 ? 0.036 -0.603 -9.774 1.00 75.12 88 SER A N 1
ATOM 703 C CA . SER A 1 88 ? -1.309 -0.711 -9.263 1.00 75.12 88 SER A CA 1
ATOM 704 C C . SER A 1 88 ? -1.249 -0.502 -7.758 1.00 75.12 88 SER A C 1
ATOM 706 O O . SER A 1 88 ? -0.705 -1.353 -7.065 1.00 75.12 88 SER A O 1
ATOM 708 N N . PHE A 1 89 ? -1.804 0.589 -7.243 1.00 78.56 89 PHE A N 1
ATOM 709 C CA . PHE A 1 89 ? -1.856 0.860 -5.807 1.00 78.56 89 PHE A CA 1
ATOM 710 C C . PHE A 1 89 ? -3.253 0.627 -5.253 1.00 78.56 89 PHE A C 1
ATOM 712 O O . PHE A 1 89 ? -4.249 1.060 -5.828 1.00 78.56 89 PHE A O 1
ATOM 719 N N . MET A 1 90 ? -3.318 -0.030 -4.108 1.00 79.88 90 MET A N 1
ATOM 720 C CA . MET A 1 90 ? -4.546 -0.252 -3.367 1.00 79.88 90 MET A CA 1
ATOM 721 C C . MET A 1 90 ? -4.317 0.122 -1.919 1.00 79.88 90 MET A C 1
ATOM 723 O O . MET A 1 90 ? -3.317 -0.286 -1.338 1.00 79.88 90 MET A O 1
ATOM 727 N N . CYS A 1 91 ? -5.250 0.875 -1.353 1.00 84.81 91 CYS A N 1
ATOM 728 C CA . CYS A 1 91 ? -5.246 1.241 0.050 1.00 84.81 91 CYS A CA 1
ATOM 729 C C . CYS A 1 91 ? -6.382 0.494 0.746 1.00 84.81 91 CYS A C 1
ATOM 731 O O . CYS A 1 91 ? -7.535 0.586 0.323 1.00 84.81 91 CYS A O 1
ATOM 733 N N . ILE A 1 92 ? -6.064 -0.271 1.783 1.00 85.19 92 ILE A N 1
ATOM 734 C CA . ILE A 1 92 ? -7.055 -0.973 2.594 1.00 85.19 92 ILE A CA 1
ATOM 735 C C . ILE A 1 92 ? -6.939 -0.484 4.021 1.00 85.19 92 ILE A C 1
ATOM 737 O O . ILE A 1 92 ? -5.885 -0.581 4.637 1.00 85.19 92 ILE A O 1
ATOM 741 N N . GLN A 1 93 ? -8.037 0.001 4.566 1.00 87.06 93 GLN A N 1
ATOM 742 C CA . GLN A 1 93 ? -8.117 0.424 5.945 1.00 87.06 93 GLN A CA 1
ATOM 743 C C . GLN A 1 93 ? -8.362 -0.787 6.842 1.00 87.06 93 GLN A C 1
ATOM 745 O O . GLN A 1 93 ? -9.415 -1.427 6.792 1.00 87.06 93 GLN A O 1
ATOM 750 N N . LEU A 1 94 ? -7.358 -1.109 7.654 1.00 87.06 94 LEU A N 1
ATOM 751 C CA . LEU A 1 94 ? -7.413 -2.191 8.634 1.00 87.06 94 LEU A CA 1
ATOM 752 C C . LEU A 1 94 ? -7.908 -1.700 9.995 1.00 87.06 94 LEU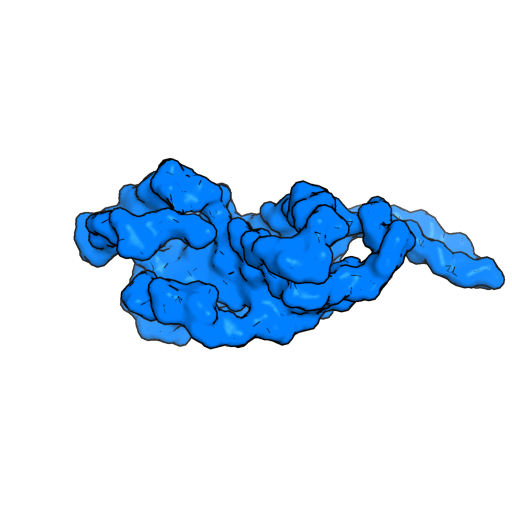 A C 1
ATOM 754 O O . LEU A 1 94 ? -8.532 -2.459 10.724 1.00 87.06 94 LEU A O 1
ATOM 758 N N . TRP A 1 95 ? -7.648 -0.434 10.333 1.00 88.06 95 TRP A N 1
ATOM 759 C CA . TRP A 1 95 ? -8.053 0.170 11.602 1.00 88.06 95 TRP A CA 1
ATOM 760 C C . TRP A 1 95 ? -8.693 1.540 11.402 1.00 88.06 95 TRP A C 1
ATOM 762 O O . TRP A 1 95 ? -8.389 2.251 10.442 1.00 88.06 95 TRP A O 1
ATOM 772 N N . ARG A 1 96 ? -9.547 1.921 12.361 1.00 77.81 96 ARG A N 1
ATOM 773 C CA . ARG A 1 96 ? -10.343 3.156 12.366 1.00 77.81 96 ARG A CA 1
ATOM 774 C C . ARG A 1 96 ? -11.383 3.208 11.240 1.00 77.81 96 ARG A C 1
ATOM 776 O O . ARG A 1 96 ? -11.470 4.216 10.560 1.00 77.81 96 ARG A O 1
ATOM 783 N N . MET A 1 97 ? -12.178 2.148 11.062 1.00 64.19 97 MET A N 1
ATOM 784 C CA . MET A 1 97 ? -13.180 2.006 9.989 1.00 64.19 97 MET A CA 1
ATOM 785 C C . MET A 1 97 ? -14.302 3.065 10.026 1.00 64.19 97 MET A C 1
ATOM 787 O O . MET A 1 97 ? -15.440 2.780 10.397 1.00 64.19 97 MET A O 1
ATOM 791 N N . LYS A 1 98 ? -13.994 4.301 9.629 1.00 61.47 98 LYS A N 1
ATOM 792 C CA . LYS A 1 98 ? -14.984 5.282 9.184 1.00 61.47 98 LYS A CA 1
ATOM 793 C C . LYS A 1 98 ? -15.151 5.130 7.669 1.00 61.47 98 LYS A C 1
ATOM 795 O O . LYS A 1 98 ? -14.241 4.691 6.978 1.00 61.47 98 LYS A O 1
ATOM 800 N N . SER A 1 99 ? -16.362 5.384 7.179 1.00 62.72 99 SER A N 1
ATOM 801 C CA . SER A 1 99 ? -16.782 5.182 5.782 1.00 62.72 99 SER A CA 1
ATOM 802 C C . SER A 1 99 ? -15.762 5.674 4.749 1.00 62.72 99 SER A C 1
ATOM 804 O O . SER A 1 99 ? -15.242 6.767 4.931 1.00 62.72 99 SER A O 1
ATOM 806 N N . SER A 1 100 ? -15.580 4.914 3.659 1.00 66.12 100 SER A N 1
ATOM 807 C CA . SER A 1 100 ? -14.881 5.254 2.399 1.00 66.12 100 SER A CA 1
ATOM 808 C C . SER A 1 100 ? -13.989 6.504 2.445 1.00 66.12 100 SER A C 1
ATOM 810 O O . SER A 1 100 ? -14.262 7.503 1.767 1.00 66.12 100 SER A O 1
ATOM 812 N N . GLU A 1 101 ? -12.942 6.466 3.266 1.00 83.31 101 GLU A N 1
ATOM 813 C CA . GLU A 1 101 ? -11.980 7.558 3.340 1.00 83.31 101 GLU A CA 1
ATOM 814 C C . GLU A 1 101 ? -11.154 7.590 2.050 1.00 83.31 101 GLU A C 1
ATOM 816 O O . GLU A 1 101 ? -10.895 6.567 1.407 1.00 83.31 101 GLU A O 1
ATOM 821 N N . LYS A 1 102 ? -10.767 8.794 1.635 1.00 86.38 102 LYS A N 1
ATOM 822 C CA . LYS A 1 102 ? -9.907 8.997 0.474 1.00 86.38 102 LYS A CA 1
ATOM 823 C C . LYS A 1 102 ? -8.594 9.590 0.940 1.00 86.38 102 LYS A C 1
ATOM 825 O O . LYS A 1 102 ? -8.569 10.504 1.760 1.00 86.38 102 LYS A O 1
ATOM 830 N N . TYR A 1 103 ? -7.519 9.072 0.377 1.00 87.25 103 TYR A N 1
ATOM 831 C CA . TYR A 1 103 ? -6.164 9.478 0.690 1.00 87.25 103 TYR A CA 1
ATOM 832 C C . TYR A 1 103 ? -5.485 9.972 -0.576 1.00 87.25 103 TYR A C 1
ATOM 834 O O . TYR A 1 103 ? -5.672 9.409 -1.656 1.00 87.25 103 TYR A O 1
ATOM 842 N N . LYS A 1 104 ? -4.697 11.030 -0.451 1.00 88.94 104 LYS A N 1
ATOM 843 C CA . LYS A 1 104 ? -3.784 11.453 -1.501 1.00 88.94 104 LYS A CA 1
ATOM 844 C C . LYS A 1 104 ? -2.560 10.549 -1.424 1.00 88.94 104 LYS A C 1
ATOM 846 O O . LYS A 1 104 ? -2.035 10.320 -0.339 1.00 88.94 104 LYS A O 1
ATOM 851 N N . ALA A 1 105 ? -2.137 10.016 -2.561 1.00 87.31 105 ALA A N 1
ATOM 852 C CA . ALA A 1 105 ? -0.869 9.323 -2.697 1.00 87.31 105 ALA A CA 1
ATOM 853 C C . ALA A 1 105 ? 0.016 10.085 -3.672 1.00 87.31 105 ALA A C 1
ATOM 855 O O . ALA A 1 105 ? -0.407 10.402 -4.788 1.00 87.31 105 ALA A O 1
ATOM 856 N N . GLU A 1 106 ? 1.235 10.378 -3.249 1.00 86.75 106 GLU A N 1
ATOM 857 C CA . GLU A 1 106 ? 2.222 11.090 -4.044 1.00 86.75 106 GLU A CA 1
ATOM 858 C C . GLU A 1 106 ? 3.441 10.205 -4.264 1.00 86.75 106 GLU A C 1
ATOM 860 O O . GLU A 1 106 ? 3.939 9.548 -3.352 1.00 86.75 106 GLU A O 1
ATOM 865 N N . PHE A 1 107 ? 3.896 10.161 -5.512 1.00 83.19 107 PHE A N 1
ATOM 866 C CA . PHE A 1 107 ? 4.935 9.250 -5.966 1.00 83.19 107 PHE A CA 1
ATOM 867 C C . PHE A 1 107 ? 6.118 10.042 -6.503 1.00 83.19 107 PHE A C 1
ATOM 869 O O . PHE A 1 107 ? 5.971 10.864 -7.414 1.00 83.19 107 PHE A O 1
ATOM 876 N N . SER A 1 108 ? 7.305 9.781 -5.965 1.00 79.12 108 SER A N 1
ATOM 877 C CA . SER A 1 108 ? 8.552 10.384 -6.432 1.00 79.12 108 SER A CA 1
ATOM 878 C C . SER A 1 108 ? 9.630 9.324 -6.633 1.00 79.12 108 SER A C 1
ATOM 880 O O . SER A 1 108 ? 9.700 8.317 -5.929 1.00 79.12 108 SER A O 1
ATOM 882 N N . PHE A 1 109 ? 10.482 9.530 -7.635 1.00 74.31 109 PHE A N 1
ATOM 883 C CA . PHE A 1 109 ? 11.661 8.697 -7.842 1.00 74.31 109 PHE A CA 1
ATOM 884 C C . PHE A 1 109 ? 12.881 9.431 -7.316 1.00 74.31 109 PHE A C 1
ATOM 886 O O . PHE A 1 109 ? 13.249 10.487 -7.837 1.00 74.31 109 PHE A O 1
ATOM 893 N N . CYS A 1 110 ? 13.535 8.844 -6.318 1.00 63.41 110 CYS A N 1
ATOM 894 C CA . CYS A 1 110 ? 14.864 9.278 -5.921 1.00 63.41 110 CYS A CA 1
ATOM 895 C C . CYS A 1 110 ? 15.880 8.538 -6.783 1.00 63.41 110 CYS A C 1
ATOM 897 O O . CYS A 1 110 ? 16.250 7.397 -6.513 1.00 63.41 110 CYS A O 1
ATOM 899 N N . GLY A 1 111 ? 16.297 9.207 -7.851 1.00 56.19 111 GLY A N 1
ATOM 900 C CA . GLY A 1 111 ? 17.452 8.833 -8.645 1.00 56.19 111 GLY A CA 1
ATOM 901 C C . GLY A 1 111 ? 18.446 9.981 -8.688 1.00 56.19 111 GLY A C 1
ATOM 902 O O . GLY A 1 111 ? 18.060 11.150 -8.669 1.00 56.19 111 GLY A O 1
ATOM 903 N N . SER A 1 112 ? 19.732 9.659 -8.780 1.00 47.38 112 SER A N 1
ATOM 904 C CA . SER A 1 112 ? 20.743 10.616 -9.219 1.00 47.38 112 SER A CA 1
ATOM 905 C C . SER A 1 112 ? 20.484 10.889 -10.700 1.00 47.38 112 SER A C 1
ATOM 907 O O . SER A 1 112 ? 20.960 10.151 -11.562 1.00 47.38 112 SER A O 1
ATOM 909 N N . TYR A 1 113 ? 19.672 11.894 -11.021 1.00 44.12 113 TYR A N 1
ATOM 910 C CA . TYR A 1 113 ? 19.468 12.300 -12.406 1.00 44.12 113 TYR A CA 1
ATOM 911 C C . TYR A 1 113 ? 20.783 12.871 -12.938 1.00 44.12 113 TYR A C 1
ATOM 913 O O . TYR A 1 113 ? 21.093 14.039 -12.742 1.00 44.12 113 TYR A O 1
ATOM 921 N N . THR A 1 114 ? 21.575 12.062 -13.636 1.00 39.12 114 THR A N 1
ATOM 922 C CA . THR A 1 114 ? 22.444 12.616 -14.674 1.00 39.12 114 THR A CA 1
ATOM 923 C C . THR A 1 114 ? 21.553 12.726 -15.897 1.00 39.12 114 THR A C 1
ATOM 925 O O . THR A 1 114 ? 21.348 11.749 -16.617 1.00 39.12 114 THR A O 1
ATOM 928 N N . LEU A 1 115 ? 20.937 13.895 -16.087 1.00 38.84 115 LEU A N 1
ATOM 929 C CA . LEU A 1 115 ? 20.393 14.256 -17.389 1.00 38.84 115 LEU A CA 1
ATOM 930 C C . LEU A 1 115 ? 21.555 14.117 -18.372 1.00 38.84 115 LEU A C 1
ATOM 932 O O . LEU A 1 115 ? 22.465 14.940 -18.387 1.00 38.84 115 LEU A O 1
ATOM 936 N N . ALA A 1 116 ? 21.563 13.040 -19.153 1.00 41.62 116 ALA A N 1
ATOM 937 C CA . ALA A 1 116 ? 22.366 12.983 -20.357 1.00 41.62 116 ALA A CA 1
ATOM 938 C C . ALA A 1 116 ? 21.717 13.970 -21.327 1.00 41.62 116 ALA A C 1
ATOM 940 O O . ALA A 1 116 ? 20.900 13.595 -22.167 1.00 41.62 116 ALA A O 1
ATOM 941 N N . THR A 1 117 ? 22.013 15.254 -21.141 1.00 36.34 117 THR A N 1
ATOM 942 C CA . THR A 1 117 ? 21.728 16.269 -22.136 1.00 36.34 117 THR A CA 1
ATOM 943 C C . THR A 1 117 ? 22.452 15.838 -23.400 1.00 36.34 117 THR A C 1
ATOM 945 O O . THR A 1 117 ? 23.666 15.616 -23.427 1.00 36.34 117 THR A O 1
ATOM 948 N N . SER A 1 118 ? 21.665 15.632 -24.452 1.00 40.53 118 SER A N 1
ATOM 949 C CA . SER A 1 118 ? 22.165 15.575 -25.815 1.00 40.53 118 SER A CA 1
ATOM 950 C C . SER A 1 118 ? 23.175 16.701 -25.999 1.00 40.53 118 SER A C 1
ATOM 952 O O . SER A 1 118 ? 22.875 17.842 -25.655 1.00 40.53 118 SER A O 1
ATOM 954 N N . LYS A 1 119 ? 24.359 16.339 -26.497 1.00 43.22 119 LYS A N 1
ATOM 955 C CA . LYS A 1 119 ? 25.509 17.200 -26.791 1.00 43.22 119 LYS A CA 1
ATOM 956 C C . LYS A 1 119 ? 25.105 18.575 -27.339 1.00 43.22 119 LYS A C 1
ATOM 958 O O . LYS A 1 119 ? 25.032 18.740 -28.547 1.00 43.22 119 LYS A O 1
ATOM 963 N N . THR A 1 120 ? 24.889 19.531 -26.450 1.00 36.88 120 THR A N 1
ATOM 964 C CA . THR A 1 120 ? 24.919 20.973 -26.701 1.00 36.88 120 THR A CA 1
ATOM 965 C C . THR A 1 120 ? 24.854 21.629 -25.333 1.00 36.88 120 THR A C 1
ATOM 967 O O . THR A 1 120 ? 23.817 21.612 -24.676 1.00 36.88 120 THR A O 1
ATOM 970 N N . ASP A 1 121 ? 26.030 22.055 -24.883 1.00 38.16 121 ASP A N 1
ATOM 971 C CA . ASP A 1 121 ? 26.317 23.114 -23.917 1.00 38.16 121 ASP A CA 1
ATOM 972 C C . ASP A 1 121 ? 25.129 23.653 -23.110 1.00 38.16 121 ASP A C 1
ATOM 974 O O . ASP A 1 121 ? 24.343 24.429 -23.633 1.00 38.16 121 ASP A O 1
ATOM 978 N N . VAL A 1 122 ? 25.041 23.277 -21.827 1.00 34.88 122 VAL A N 1
ATOM 979 C CA . VAL A 1 122 ? 25.211 24.181 -20.669 1.00 34.88 122 VAL A CA 1
ATOM 980 C C . VAL A 1 122 ? 25.510 23.312 -19.436 1.00 34.88 122 VAL A C 1
ATOM 982 O O . VAL A 1 122 ? 24.743 22.422 -19.067 1.00 34.88 122 VAL A O 1
ATOM 985 N N . LEU A 1 123 ? 26.647 23.585 -18.793 1.00 36.66 123 LEU A N 1
ATOM 986 C CA . LEU A 1 123 ? 27.022 23.100 -17.465 1.00 36.66 123 LEU A CA 1
ATOM 987 C C . LEU A 1 123 ? 26.046 23.644 -16.407 1.00 36.66 123 LEU A C 1
ATOM 989 O O . LEU A 1 123 ? 26.266 24.712 -15.850 1.00 36.66 123 LEU A O 1
ATOM 993 N N . PHE A 1 124 ? 25.004 22.883 -16.087 1.00 30.59 124 PHE A N 1
ATOM 994 C CA . PHE A 1 124 ? 24.360 22.947 -14.775 1.00 30.59 124 PHE A CA 1
ATOM 995 C C . PHE A 1 124 ? 24.544 21.596 -14.090 1.00 30.59 124 PHE A C 1
ATOM 997 O O . PHE A 1 124 ? 23.668 20.736 -14.093 1.00 30.59 124 PHE A O 1
ATOM 1004 N N . SER A 1 125 ? 25.727 21.393 -13.506 1.00 36.91 125 SER A N 1
ATOM 1005 C CA . SER A 1 125 ? 25.928 20.360 -12.491 1.00 36.91 125 SER A CA 1
ATOM 1006 C C . SER A 1 125 ? 25.418 20.881 -11.146 1.00 36.91 125 SER A C 1
ATOM 1008 O O . SER A 1 125 ? 26.189 21.077 -10.206 1.00 36.91 125 SER A O 1
ATOM 1010 N N . GLU A 1 126 ? 24.120 21.148 -11.043 1.00 35.88 126 GLU A N 1
ATOM 1011 C CA . GLU A 1 126 ? 23.512 21.262 -9.726 1.00 35.88 126 GLU A CA 1
ATOM 1012 C C . GLU A 1 126 ? 23.230 19.847 -9.237 1.00 35.88 126 GLU A C 1
ATOM 1014 O O . GLU A 1 126 ? 22.356 19.140 -9.736 1.00 35.88 126 GLU A O 1
ATOM 1019 N N . ASN A 1 127 ? 24.009 19.418 -8.243 1.00 40.88 127 ASN A N 1
ATOM 1020 C CA . ASN A 1 127 ? 23.563 18.389 -7.319 1.00 40.88 127 ASN A CA 1
ATOM 1021 C C . ASN A 1 127 ? 22.262 18.904 -6.689 1.00 40.88 127 ASN A C 1
ATOM 1023 O O . ASN A 1 127 ? 22.317 19.579 -5.660 1.00 40.88 127 ASN A O 1
ATOM 1027 N N . ILE A 1 128 ? 21.110 18.607 -7.301 1.00 44.12 128 ILE A N 1
ATOM 1028 C CA . ILE A 1 128 ? 19.792 18.793 -6.691 1.00 44.12 128 ILE A CA 1
ATOM 1029 C C . ILE A 1 128 ? 19.744 17.823 -5.509 1.00 44.12 128 ILE A C 1
ATOM 1031 O O . ILE A 1 128 ? 19.309 16.677 -5.606 1.00 44.12 128 ILE A O 1
ATOM 1035 N N . LYS A 1 129 ? 20.314 18.258 -4.386 1.00 43.72 129 LYS A N 1
ATOM 1036 C CA . LYS A 1 129 ? 20.263 17.545 -3.123 1.00 43.72 129 LYS A CA 1
ATOM 1037 C C . LYS A 1 129 ? 18.830 17.634 -2.607 1.00 43.72 129 LYS A C 1
ATOM 1039 O O . LYS A 1 129 ? 18.395 18.678 -2.144 1.00 43.72 129 LYS A O 1
ATOM 1044 N N . ASN A 1 130 ? 18.171 16.481 -2.617 1.00 50.94 130 ASN A N 1
ATOM 1045 C CA . ASN A 1 130 ? 17.247 16.024 -1.578 1.00 50.94 130 ASN A CA 1
ATOM 1046 C C . ASN A 1 130 ? 15.895 16.737 -1.399 1.00 50.94 130 ASN A C 1
ATOM 1048 O O . ASN A 1 130 ? 15.277 16.525 -0.358 1.00 50.94 130 ASN A O 1
ATOM 1052 N N . THR A 1 131 ? 15.376 17.489 -2.372 1.00 48.28 131 THR A N 1
ATOM 1053 C CA . THR A 1 131 ? 13.952 17.877 -2.330 1.00 48.28 131 THR A CA 1
ATOM 1054 C C . THR A 1 131 ? 13.130 16.878 -3.149 1.00 48.28 131 THR A C 1
ATOM 1056 O O . THR A 1 131 ? 13.369 16.764 -4.355 1.00 48.28 131 THR A O 1
ATOM 1059 N N . PRO A 1 132 ? 12.191 16.127 -2.545 1.00 53.25 132 PRO A N 1
ATOM 1060 C CA . PRO A 1 132 ? 11.338 15.215 -3.295 1.00 53.25 132 PRO A CA 1
ATOM 1061 C C . PRO A 1 132 ? 10.436 16.022 -4.236 1.00 53.25 132 PRO A C 1
ATOM 1063 O O . PRO A 1 132 ? 9.582 16.786 -3.797 1.00 53.25 132 PRO A O 1
ATOM 1066 N N . PHE A 1 133 ? 10.631 15.867 -5.546 1.00 61.28 133 PHE A N 1
ATOM 1067 C CA . PHE A 1 133 ? 9.659 16.309 -6.541 1.00 61.28 133 PHE A CA 1
ATOM 1068 C C . PHE A 1 133 ? 8.708 15.145 -6.823 1.00 61.28 133 PHE A C 1
ATOM 1070 O O . PHE A 1 133 ? 9.110 14.128 -7.398 1.00 61.28 133 PHE A O 1
ATOM 1077 N N . PHE A 1 134 ? 7.456 15.269 -6.382 1.00 65.31 134 PHE A N 1
ATOM 1078 C CA . PHE A 1 134 ? 6.418 14.285 -6.669 1.00 65.31 134 PHE A CA 1
ATOM 1079 C C . PHE A 1 134 ? 5.981 14.400 -8.127 1.00 65.31 134 PHE A C 1
ATOM 1081 O O . PHE A 1 134 ? 5.460 15.419 -8.569 1.00 65.31 134 PHE A O 1
ATOM 1088 N N . LEU A 1 135 ? 6.235 13.336 -8.886 1.00 71.12 135 LEU A N 1
ATOM 1089 C CA . LEU A 1 135 ? 5.999 13.278 -10.329 1.00 71.12 135 LEU A CA 1
ATOM 1090 C C . LEU A 1 135 ? 4.547 12.935 -10.649 1.00 71.12 135 LEU A C 1
ATOM 1092 O O . LEU A 1 135 ? 4.028 13.320 -11.694 1.00 71.12 135 LEU A O 1
ATOM 1096 N N . VAL A 1 136 ? 3.908 12.170 -9.765 1.00 76.44 136 VAL A N 1
ATOM 1097 C CA . VAL A 1 136 ? 2.535 11.703 -9.929 1.00 76.44 136 VAL A CA 1
ATOM 1098 C C . VAL A 1 136 ? 1.818 11.847 -8.597 1.00 76.44 136 VAL A C 1
ATOM 1100 O O . VAL A 1 136 ? 2.316 11.395 -7.568 1.00 76.44 136 VAL A O 1
ATOM 1103 N N . SER A 1 137 ? 0.630 12.442 -8.635 1.00 81.69 137 SER A N 1
ATOM 1104 C CA . SER A 1 137 ? -0.305 12.464 -7.516 1.00 81.69 137 SER A CA 1
ATOM 1105 C C . SER A 1 137 ? -1.583 11.739 -7.915 1.00 81.69 137 SER A C 1
ATOM 1107 O O . SER A 1 137 ? -2.050 11.860 -9.049 1.00 81.69 137 SER A O 1
ATOM 1109 N N . TRP A 1 138 ? -2.137 10.957 -6.995 1.00 84.00 138 TRP A N 1
ATOM 1110 C CA . TRP A 1 138 ? -3.347 10.181 -7.221 1.00 84.00 138 TRP A CA 1
ATOM 1111 C C . TRP A 1 138 ? -4.233 10.166 -5.978 1.00 84.00 138 TRP A C 1
ATOM 1113 O O . TRP A 1 138 ? -3.753 10.266 -4.854 1.00 84.00 138 TRP A O 1
ATOM 1123 N N . THR A 1 139 ? -5.540 9.999 -6.169 1.00 85.94 139 THR A N 1
ATOM 1124 C CA . THR A 1 139 ? -6.481 9.773 -5.063 1.00 85.94 139 THR A CA 1
ATOM 1125 C C . THR A 1 139 ? -6.722 8.277 -4.887 1.00 85.94 139 THR A C 1
ATOM 1127 O O . THR A 1 139 ? -7.283 7.622 -5.766 1.00 85.94 139 THR A O 1
ATOM 1130 N N . LEU A 1 140 ? -6.303 7.728 -3.749 1.00 83.69 140 LEU A N 1
ATOM 1131 C CA . LEU A 1 140 ? -6.579 6.357 -3.340 1.00 83.69 140 LEU A CA 1
ATOM 1132 C C . LEU A 1 140 ? -7.869 6.310 -2.526 1.00 83.69 140 LEU A C 1
ATOM 1134 O O . LEU A 1 140 ? -7.986 6.947 -1.482 1.00 83.69 140 LEU A O 1
ATOM 1138 N N . ASN A 1 141 ? -8.827 5.507 -2.980 1.00 84.19 141 ASN A N 1
ATOM 1139 C CA . ASN A 1 141 ? -9.960 5.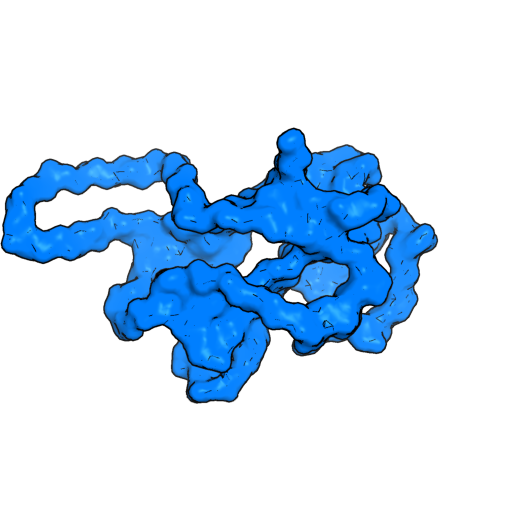132 -2.143 1.00 84.19 141 ASN A CA 1
ATOM 1140 C C . ASN A 1 141 ? -9.481 4.074 -1.143 1.00 84.19 141 ASN A C 1
ATOM 1142 O O . ASN A 1 141 ? -8.865 3.086 -1.555 1.00 84.19 141 ASN A O 1
ATOM 1146 N N . ALA A 1 142 ? -9.743 4.284 0.145 1.00 84.06 142 ALA A N 1
ATOM 1147 C CA . ALA A 1 142 ? -9.517 3.265 1.152 1.00 84.06 142 ALA A CA 1
ATOM 1148 C C . ALA A 1 142 ? -10.711 2.317 1.201 1.00 84.06 142 ALA A C 1
ATOM 1150 O O . ALA A 1 142 ? -11.853 2.725 1.423 1.00 84.06 142 ALA A O 1
ATOM 1151 N N . PHE A 1 143 ? -10.423 1.041 0.981 1.00 81.75 143 PHE A N 1
ATOM 1152 C CA . PHE A 1 143 ? -11.404 -0.030 1.080 1.00 81.75 143 PHE A CA 1
ATOM 1153 C C . PHE A 1 143 ? -11.388 -0.624 2.478 1.00 81.75 143 PHE A C 1
ATOM 1155 O O . PHE A 1 143 ? -10.364 -0.617 3.161 1.00 81.75 143 PHE A O 1
ATOM 1162 N N . THR A 1 144 ? -12.508 -1.192 2.897 1.00 82.25 144 THR A N 1
ATOM 1163 C CA . THR A 1 144 ? -12.552 -1.944 4.149 1.00 82.25 144 THR A CA 1
ATOM 1164 C C . THR A 1 144 ? -11.858 -3.295 3.979 1.00 82.25 144 THR A C 1
ATOM 1166 O O . THR A 1 144 ? -11.782 -3.855 2.880 1.00 82.25 144 THR A O 1
ATOM 1169 N N . HIS A 1 145 ? -11.387 -3.882 5.079 1.00 77.56 145 HIS A N 1
ATOM 1170 C CA . HIS A 1 145 ? -10.770 -5.211 5.044 1.00 77.56 145 HIS A CA 1
ATOM 1171 C C . HIS A 1 145 ? -11.709 -6.306 4.487 1.00 77.56 145 HIS A C 1
ATOM 1173 O O . HIS A 1 145 ? -11.234 -7.297 3.933 1.00 77.56 145 HIS A O 1
ATOM 1179 N N . LYS A 1 146 ? -13.035 -6.119 4.571 1.00 78.69 146 LYS A N 1
ATOM 1180 C CA . LYS A 1 146 ? -14.050 -7.045 4.032 1.00 78.69 146 LYS A CA 1
ATOM 1181 C C . LYS A 1 146 ? -14.024 -7.120 2.503 1.00 78.69 146 LYS A C 1
ATOM 1183 O O . LYS A 1 146 ? -14.332 -8.159 1.926 1.00 78.69 146 LYS A O 1
ATOM 1188 N N . GLU A 1 147 ? -13.610 -6.043 1.843 1.00 73.00 147 GLU A N 1
ATOM 1189 C CA . GLU A 1 147 ? -13.581 -5.930 0.380 1.00 73.00 147 GLU A CA 1
ATOM 1190 C C . GLU A 1 147 ? -12.252 -6.418 -0.219 1.00 73.00 147 GLU A C 1
ATOM 1192 O O . GLU A 1 147 ? -12.156 -6.693 -1.416 1.00 73.00 147 GLU A O 1
ATOM 1197 N N . LEU A 1 148 ? -11.227 -6.595 0.617 1.00 69.31 148 LEU A N 1
ATOM 1198 C CA . LEU A 1 148 ? -9.855 -6.898 0.221 1.00 69.31 148 LEU A CA 1
ATOM 1199 C C . LEU A 1 148 ? -9.726 -8.084 -0.747 1.00 69.31 148 LEU A C 1
ATOM 1201 O O . LEU A 1 148 ? -9.033 -8.000 -1.764 1.00 69.31 148 LEU A O 1
ATOM 1205 N N . GLY A 1 149 ? -10.366 -9.212 -0.421 1.00 65.94 149 GLY A N 1
ATOM 1206 C CA . GLY A 1 149 ? -10.217 -10.458 -1.175 1.00 65.94 149 GLY A CA 1
ATOM 1207 C C . GLY A 1 149 ? -10.766 -10.369 -2.601 1.00 65.94 149 GLY A C 1
ATOM 1208 O O . GLY A 1 149 ? -10.210 -10.991 -3.512 1.00 65.94 149 GLY A O 1
ATOM 1209 N N . TYR A 1 150 ? -11.829 -9.583 -2.791 1.00 69.75 150 TYR A N 1
ATOM 1210 C CA . TYR A 1 150 ? -12.355 -9.236 -4.107 1.00 69.75 150 TYR A CA 1
ATOM 1211 C C . TYR A 1 150 ? -11.419 -8.240 -4.784 1.00 69.75 150 TYR A C 1
ATOM 1213 O O . TYR A 1 150 ? -10.897 -8.539 -5.854 1.00 69.75 150 TYR A O 1
ATOM 1221 N N . MET A 1 151 ? -11.120 -7.123 -4.119 1.00 66.94 151 MET A N 1
ATOM 1222 C CA . MET A 1 151 ? -10.387 -6.001 -4.700 1.00 66.94 151 MET A CA 1
ATOM 1223 C C . MET A 1 151 ? -9.008 -6.394 -5.227 1.00 66.94 151 MET A C 1
ATOM 1225 O O . MET A 1 151 ? -8.682 -6.060 -6.366 1.00 66.94 151 MET A O 1
ATOM 1229 N N . ILE A 1 152 ? -8.216 -7.170 -4.471 1.00 64.94 152 ILE A N 1
ATOM 1230 C CA . ILE A 1 152 ? -6.892 -7.654 -4.920 1.00 64.94 152 ILE A CA 1
ATOM 1231 C C . ILE A 1 152 ? -6.988 -8.410 -6.257 1.00 64.94 152 ILE A C 1
ATOM 1233 O O . ILE A 1 152 ? -6.062 -8.364 -7.077 1.00 64.94 152 ILE A O 1
ATOM 1237 N N . LYS A 1 153 ? -8.087 -9.142 -6.468 1.00 64.75 153 LYS A N 1
ATOM 1238 C CA . LYS A 1 153 ? -8.299 -9.984 -7.649 1.00 64.75 153 LYS A CA 1
ATOM 1239 C C . LYS A 1 153 ? -8.920 -9.214 -8.807 1.00 64.75 153 LYS A C 1
ATOM 1241 O O . LYS A 1 153 ? -8.486 -9.404 -9.939 1.00 64.75 153 LYS A O 1
ATOM 1246 N N . SER A 1 154 ? -9.938 -8.407 -8.525 1.00 60.03 154 SER A N 1
ATOM 1247 C CA . SER A 1 154 ? -10.831 -7.825 -9.525 1.00 60.03 154 SER A CA 1
ATOM 1248 C C . SER A 1 154 ? -10.419 -6.435 -9.972 1.00 60.03 154 SER A C 1
ATOM 1250 O O . SER A 1 154 ? -10.739 -6.072 -11.096 1.00 60.03 154 SER A O 1
ATOM 1252 N N . CYS A 1 155 ? -9.732 -5.654 -9.134 1.00 55.72 155 CYS A N 1
ATOM 1253 C CA . CYS A 1 155 ? -9.537 -4.244 -9.431 1.00 55.72 155 CYS A CA 1
ATOM 1254 C C . CYS A 1 155 ? -8.411 -4.063 -10.464 1.00 55.72 155 CYS A C 1
ATOM 1256 O O . CYS A 1 155 ? -7.242 -4.338 -10.151 1.00 55.72 155 CYS A O 1
ATOM 1258 N N . PRO A 1 156 ? -8.713 -3.596 -11.692 1.00 50.91 156 PRO A N 1
ATOM 1259 C CA . PRO A 1 156 ? -7.680 -3.050 -12.549 1.00 50.91 156 PRO A CA 1
ATOM 1260 C C . PRO A 1 156 ? -7.225 -1.739 -11.911 1.00 50.91 156 PRO A C 1
ATOM 1262 O O . PRO A 1 156 ? -8.041 -0.907 -11.518 1.00 50.91 156 PRO A O 1
ATOM 1265 N N . ILE A 1 157 ? -5.920 -1.559 -11.760 1.00 52.31 157 ILE A N 1
ATOM 1266 C CA . ILE A 1 157 ? -5.374 -0.308 -11.247 1.00 52.31 157 ILE A CA 1
ATOM 1267 C C . ILE A 1 157 ? -4.275 0.105 -12.210 1.00 52.31 157 ILE A C 1
ATOM 1269 O O . ILE A 1 157 ? -3.262 -0.581 -12.331 1.00 52.31 157 ILE A O 1
ATOM 1273 N N . ASN A 1 158 ? -4.489 1.212 -12.905 1.00 52.19 158 ASN A N 1
ATOM 1274 C CA . ASN A 1 158 ? -3.617 1.651 -13.983 1.00 52.19 158 ASN A CA 1
ATOM 1275 C C . ASN A 1 158 ? -3.060 3.032 -13.644 1.00 52.19 158 ASN A C 1
ATOM 1277 O O . ASN A 1 158 ? -3.385 4.010 -14.311 1.00 52.19 158 ASN A O 1
ATOM 1281 N N . VAL A 1 159 ? -2.229 3.123 -12.599 1.00 58.84 159 VAL A N 1
ATOM 1282 C CA . VAL A 1 159 ? -1.322 4.269 -12.505 1.00 58.84 159 VAL A CA 1
ATOM 1283 C C . VAL A 1 159 ? -0.172 3.947 -13.449 1.00 58.84 159 VAL A C 1
ATOM 1285 O O . VAL A 1 159 ? 0.646 3.057 -13.196 1.00 58.84 159 VAL A O 1
ATOM 1288 N N . HIS A 1 160 ? -0.167 4.609 -14.604 1.00 57.81 160 HIS A N 1
ATOM 1289 C CA . HIS A 1 160 ? 0.953 4.503 -15.525 1.00 57.81 160 HIS A CA 1
ATOM 1290 C C . HIS A 1 160 ? 2.187 5.091 -14.845 1.00 57.81 160 HIS A C 1
ATOM 1292 O O . HIS A 1 160 ? 2.170 6.244 -14.413 1.00 57.81 160 HIS A O 1
ATOM 1298 N N . ILE A 1 161 ? 3.243 4.289 -14.730 1.00 61.16 161 ILE A N 1
ATOM 1299 C CA . ILE A 1 161 ? 4.530 4.734 -14.211 1.00 61.16 161 ILE A CA 1
ATOM 1300 C C . ILE A 1 161 ? 5.525 4.640 -15.374 1.00 61.16 161 ILE A C 1
ATOM 1302 O O . ILE A 1 161 ? 6.083 3.563 -15.606 1.00 61.16 161 ILE A O 1
ATOM 1306 N N . PRO A 1 162 ? 5.783 5.761 -16.084 1.00 50.88 162 PRO A N 1
ATOM 1307 C CA . PRO A 1 162 ? 6.573 5.779 -17.321 1.00 50.88 162 PRO A CA 1
ATOM 1308 C C . PRO A 1 162 ? 7.978 5.182 -17.177 1.00 50.88 162 PRO A C 1
ATOM 1310 O O . PRO A 1 162 ? 8.576 4.711 -18.135 1.00 50.88 162 PRO A O 1
ATOM 1313 N N . VAL A 1 163 ? 8.515 5.174 -15.957 1.00 53.88 163 VAL A N 1
ATOM 1314 C CA . VAL A 1 163 ? 9.874 4.720 -15.640 1.00 53.88 163 VAL A CA 1
ATOM 1315 C C . VAL A 1 163 ? 10.118 3.235 -15.944 1.00 53.88 163 VAL A C 1
ATOM 1317 O O . VAL A 1 163 ? 11.266 2.841 -16.135 1.00 53.88 163 VAL A O 1
ATOM 1320 N N . LEU A 1 164 ? 9.074 2.404 -16.000 1.00 55.16 164 LEU A N 1
ATOM 1321 C CA . LEU A 1 164 ? 9.213 0.974 -16.310 1.00 55.16 164 LEU A C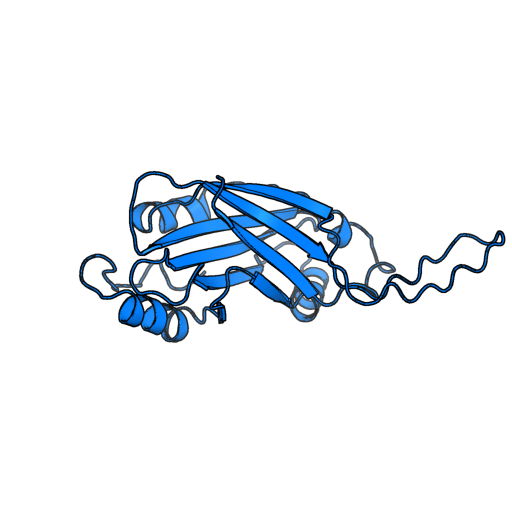A 1
ATOM 1322 C C . LEU A 1 164 ? 9.188 0.661 -17.814 1.00 55.16 164 LEU A C 1
ATOM 1324 O O . LEU A 1 164 ? 9.450 -0.482 -18.180 1.00 55.16 164 LEU A O 1
ATOM 1328 N N . ASP A 1 165 ? 8.891 1.651 -18.658 1.00 50.53 165 ASP A N 1
ATOM 1329 C CA . ASP A 1 165 ? 8.673 1.475 -20.101 1.00 50.53 165 ASP A CA 1
ATOM 1330 C C . ASP A 1 165 ? 9.951 1.724 -20.933 1.00 50.53 165 ASP A C 1
ATOM 1332 O O . ASP A 1 165 ? 10.079 1.340 -22.096 1.00 50.53 165 ASP A O 1
ATOM 1336 N N . TYR A 1 166 ? 10.971 2.332 -20.323 1.00 47.28 166 TYR A N 1
ATOM 1337 C CA . TYR A 1 166 ? 12.231 2.622 -20.997 1.00 47.28 166 TYR A CA 1
ATOM 1338 C C . TYR A 1 166 ? 13.161 1.399 -20.965 1.00 47.28 166 TYR A C 1
ATOM 1340 O O . TYR A 1 166 ? 13.811 1.106 -19.961 1.00 47.28 166 TYR A O 1
ATOM 1348 N N . GLY A 1 167 ? 13.242 0.683 -22.092 1.00 50.69 167 GLY A N 1
ATOM 1349 C CA . GLY A 1 167 ? 14.142 -0.461 -22.285 1.00 50.69 167 GLY A CA 1
ATOM 1350 C C . GLY A 1 167 ? 15.612 -0.175 -21.931 1.00 50.69 167 GLY A C 1
ATOM 1351 O O . GLY A 1 167 ? 16.002 0.985 -21.891 1.00 50.69 167 GLY A O 1
ATOM 1352 N N . LYS A 1 168 ? 16.393 -1.250 -21.694 1.00 47.12 168 LYS A N 1
ATOM 1353 C CA . LYS A 1 168 ? 17.852 -1.461 -21.416 1.00 47.12 168 LYS A CA 1
ATOM 1354 C C . LYS A 1 168 ? 18.753 -0.330 -20.847 1.00 47.12 168 LYS A C 1
ATOM 1356 O O . LYS A 1 168 ? 19.733 -0.647 -20.178 1.00 47.12 168 LYS A O 1
ATOM 1361 N N . ASN A 1 169 ? 18.477 0.951 -21.081 1.00 41.44 169 ASN A N 1
ATOM 1362 C CA . ASN A 1 169 ? 19.279 2.118 -20.707 1.00 41.44 169 ASN A CA 1
ATOM 1363 C C . ASN A 1 169 ? 18.703 2.950 -19.539 1.00 41.44 169 ASN A C 1
ATOM 1365 O O . ASN A 1 169 ? 19.484 3.609 -18.858 1.00 41.44 169 ASN A O 1
ATOM 1369 N N . ALA A 1 170 ? 17.397 2.895 -19.230 1.00 47.97 170 ALA A N 1
ATOM 1370 C CA . ALA A 1 170 ? 16.833 3.555 -18.028 1.00 47.97 170 ALA A CA 1
ATOM 1371 C C . ALA A 1 170 ? 17.100 2.787 -16.717 1.00 47.97 170 ALA A C 1
ATOM 1373 O O . ALA A 1 170 ? 16.781 3.221 -15.608 1.00 47.97 170 ALA A O 1
ATOM 1374 N N . ASP A 1 171 ? 17.743 1.633 -16.851 1.00 45.75 171 ASP A N 1
ATOM 1375 C CA . ASP A 1 171 ? 17.993 0.660 -15.802 1.00 45.75 171 ASP A CA 1
ATOM 1376 C C . ASP A 1 171 ? 18.975 1.113 -14.713 1.00 45.75 171 ASP A C 1
ATOM 1378 O O . ASP A 1 171 ? 19.065 0.450 -13.680 1.00 45.75 171 ASP A O 1
ATOM 1382 N N . LYS A 1 172 ? 19.694 2.224 -14.907 1.00 50.81 172 LYS A N 1
ATOM 1383 C CA . LYS A 1 172 ? 20.778 2.649 -14.006 1.00 50.81 172 LYS A CA 1
ATOM 1384 C C . LYS A 1 172 ? 20.390 3.675 -12.936 1.00 50.81 172 LYS A C 1
ATOM 1386 O O . LYS A 1 172 ? 21.233 3.975 -12.102 1.00 50.81 172 LYS A O 1
ATOM 1391 N N . ILE A 1 173 ? 19.178 4.236 -12.965 1.00 56.25 173 ILE A N 1
ATOM 1392 C CA . ILE A 1 173 ? 18.952 5.542 -12.311 1.00 56.25 173 ILE A CA 1
ATOM 1393 C C . ILE A 1 173 ? 17.989 5.493 -11.115 1.00 56.25 173 ILE A C 1
ATOM 1395 O O . ILE A 1 173 ? 18.055 6.365 -10.260 1.00 56.25 173 ILE A O 1
ATOM 1399 N N . ILE A 1 174 ? 17.116 4.486 -10.998 1.00 64.62 174 ILE A N 1
ATOM 1400 C CA . ILE A 1 174 ? 16.026 4.512 -10.000 1.00 64.62 174 ILE A CA 1
ATOM 1401 C C . ILE A 1 174 ? 16.033 3.249 -9.142 1.00 64.62 174 ILE A C 1
ATOM 1403 O O . ILE A 1 174 ? 15.543 2.202 -9.570 1.00 64.62 174 ILE A O 1
ATOM 1407 N N . ASP A 1 175 ? 16.581 3.341 -7.937 1.00 72.06 175 ASP A N 1
ATOM 1408 C CA . ASP A 1 175 ? 16.607 2.218 -6.993 1.00 72.06 175 ASP A CA 1
ATOM 1409 C C . ASP A 1 175 ? 15.405 2.222 -6.045 1.00 72.06 175 ASP A C 1
ATOM 1411 O O . ASP A 1 175 ? 14.934 1.144 -5.677 1.00 72.06 175 ASP A O 1
ATOM 1415 N N . ASP A 1 176 ? 14.845 3.399 -5.753 1.00 76.94 176 ASP A N 1
ATOM 1416 C CA . ASP A 1 176 ? 13.734 3.569 -4.820 1.00 76.94 176 ASP A CA 1
ATOM 1417 C C . ASP A 1 176 ? 12.583 4.376 -5.440 1.00 76.94 176 ASP A C 1
ATOM 1419 O O . ASP A 1 176 ? 12.781 5.433 -6.049 1.00 76.94 176 ASP A O 1
ATOM 1423 N N . LEU A 1 177 ? 11.362 3.881 -5.239 1.00 80.25 177 LEU A N 1
ATOM 1424 C CA . LEU A 1 177 ? 10.130 4.651 -5.386 1.00 80.25 177 LEU A CA 1
ATOM 1425 C C . LEU A 1 177 ? 9.716 5.131 -3.996 1.00 80.25 177 LEU A C 1
ATOM 1427 O O . LEU A 1 177 ? 9.487 4.317 -3.104 1.00 80.25 177 LEU A O 1
ATOM 1431 N N . TRP A 1 178 ? 9.605 6.437 -3.827 1.00 85.62 178 TRP A N 1
ATOM 1432 C CA . TRP A 1 178 ? 9.061 7.044 -2.624 1.00 85.62 178 TRP A CA 1
ATOM 1433 C C . TRP A 1 178 ? 7.564 7.233 -2.791 1.00 85.62 178 TRP A C 1
ATOM 1435 O O . TRP A 1 178 ? 7.093 7.650 -3.854 1.00 85.62 178 TRP A O 1
ATOM 1445 N N . VAL A 1 179 ? 6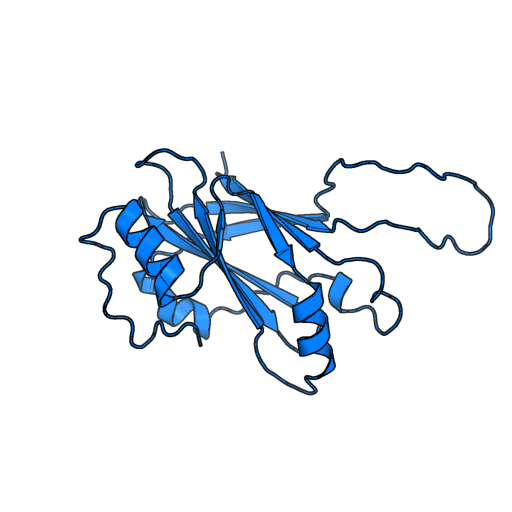.836 6.897 -1.736 1.00 86.12 179 VAL A N 1
ATOM 1446 C CA . VAL A 1 179 ? 5.389 7.023 -1.655 1.00 86.12 179 VAL A CA 1
ATOM 1447 C C . VAL A 1 179 ? 5.065 7.792 -0.387 1.00 86.12 179 VAL A C 1
ATOM 1449 O O . VAL A 1 179 ? 5.476 7.377 0.692 1.00 86.12 179 VAL A O 1
ATOM 1452 N N . GLU A 1 180 ? 4.325 8.880 -0.529 1.00 89.69 180 GLU A N 1
ATOM 1453 C CA . GLU A 1 180 ? 3.709 9.609 0.578 1.00 89.69 180 GLU A CA 1
ATOM 1454 C C . GLU A 1 180 ? 2.201 9.384 0.513 1.00 89.69 180 GLU A C 1
ATOM 1456 O O . GLU A 1 180 ? 1.593 9.529 -0.551 1.00 89.69 180 GLU A O 1
ATOM 1461 N N . ILE A 1 181 ? 1.596 9.002 1.637 1.00 88.62 181 ILE A N 1
ATOM 1462 C CA . ILE A 1 181 ? 0.145 8.889 1.778 1.00 88.62 181 ILE A CA 1
ATOM 1463 C C . ILE A 1 181 ? -0.322 9.867 2.837 1.00 88.62 181 ILE A C 1
ATOM 1465 O O . ILE A 1 181 ? 0.072 9.776 3.997 1.00 88.62 181 ILE A O 1
ATOM 1469 N N . SER A 1 182 ? -1.236 10.750 2.451 1.00 89.75 182 SER A N 1
ATOM 1470 C CA . SER A 1 182 ? -1.784 11.779 3.326 1.00 89.75 182 SER A CA 1
ATOM 1471 C C . SER A 1 182 ? -3.314 11.859 3.226 1.00 89.75 182 SER A C 1
ATOM 1473 O O . SER A 1 182 ? -3.905 11.482 2.208 1.00 89.75 182 SER A O 1
ATOM 1475 N N . PRO A 1 183 ? -4.012 12.301 4.289 1.00 87.62 183 PRO A N 1
ATOM 1476 C CA . PRO A 1 183 ? -5.444 12.579 4.220 1.00 87.62 183 PRO A CA 1
ATOM 1477 C C . PRO A 1 183 ? -5.753 13.679 3.197 1.00 87.62 183 PRO A C 1
ATOM 1479 O O . PRO A 1 183 ? -5.011 14.654 3.093 1.00 87.62 183 PRO A O 1
ATOM 1482 N N . ILE A 1 184 ? -6.874 13.556 2.482 1.00 84.19 184 ILE A N 1
ATOM 1483 C CA . ILE A 1 184 ? -7.418 14.668 1.691 1.00 84.19 184 ILE A CA 1
ATOM 1484 C C . ILE A 1 184 ? -8.194 15.577 2.650 1.00 84.19 184 ILE A C 1
ATOM 1486 O O . ILE A 1 184 ? -9.144 15.115 3.285 1.00 84.19 184 ILE A O 1
ATOM 1490 N N . LEU A 1 185 ? -7.743 16.826 2.789 1.00 72.81 185 LEU A N 1
ATOM 1491 C CA . LEU A 1 185 ? -8.413 17.873 3.569 1.00 72.81 185 LEU A CA 1
ATOM 1492 C C . LEU A 1 185 ? -9.566 18.507 2.786 1.00 72.81 185 LEU A C 1
ATOM 1494 O O . LEU A 1 185 ? -9.418 18.665 1.552 1.00 72.81 185 LEU A O 1
#